Protein 9JTA (pdb70)

Organism: Shigella flexneri serotype 5a (strain M90T) (NCBI:txid1086030)

Radius of gyration: 21.07 Å; Cα contacts (8 Å, |Δi|>4): 693; chains: 2; bounding box: 36×71×38 Å

Foldseek 3Di:
DDPVVLVQLVVVLVPDDPQFQSVVLSVQQVVCQVVVDQERAPAPRQDAADTDHRQRHQEYHHDQHAYAEYDDDHQNHAYYHHDNYAHQAYDDDHLNHAEYAHAHYAHAAYDADHQRHAYYHHAHYAYAAYHADHANHAEDHHAHYAYQDYHDDHQQHAEYHHAPYAHAAHHQDHLNYQEAHAEQYAYQAHPPNQQVHAQNGEEEHENYNHDPVRVVVCCPQCPDPPRGGYDYHHD/DDFDAAPPPGHRAPDWDQAPVRHTHHQVVVVVCCVVVQQADPPPGHHDDPPDDD

Solvent-accessible surface area: 14095 Å² total; per-residue (Å²): 78,63,127,160,53,48,137,51,0,45,107,24,28,157,124,32,70,144,56,19,67,17,81,72,0,30,56,101,0,67,91,3,10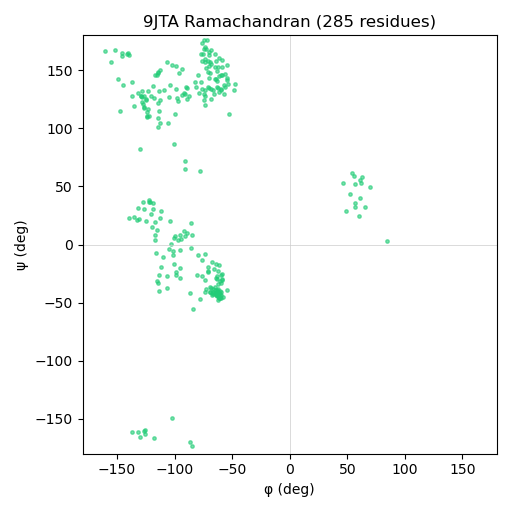,116,89,108,77,58,88,2,56,0,18,110,8,66,0,98,66,14,10,79,9,0,55,26,0,32,28,0,17,0,74,73,9,64,0,50,100,19,27,126,19,10,99,101,0,91,28,2,46,0,18,58,13,70,0,94,46,15,30,87,22,14,113,46,0,64,63,4,17,0,0,27,12,83,0,110,99,18,33,188,21,16,106,55,0,29,53,0,39,0,3,44,8,88,0,84,89,9,27,140,21,9,62,67,0,77,18,0,0,0,0,16,8,112,0,84,60,12,18,101,24,18,107,87,0,67,6,0,0,0,0,32,6,102,0,107,140,13,35,111,9,22,147,37,1,71,56,0,0,0,6,44,5,65,0,70,65,16,13,125,7,1,26,149,4,34,128,132,3,8,0,9,2,15,54,18,76,28,47,41,129,10,69,154,56,8,119,126,67,34,100,24,143,137,54,74,9,1,151,6,46,69,136,156,65,146,70,78,1,23,20,71,133,26,84,6,141,67,55,24,82,2,93,29,60,8,33,0,9,30,45,38,1,144,65,18,25,91,39,78,18,51,10,0,1,10,2,12,50,76,16,82,136,168,44,94,53

B-factor: mean 45.93, std 19.12, range [20.63, 143.01]

InterPro domains:
  IPR001611 Leucine-rich repeat [PS51450] (132-153)
  IPR001611 Leucine-rich repeat [PS51450] (192-213)
  IPR029487 Novel E3 ligase domain [PF14496] (293-502)
  IPR029487 Novel E3 ligase domain [PS52053] (284-575)
  IPR032674 LRR-containing bacterial E3 ligase, N-terminal [PF12468] (7-63)
  IPR032675 Leucine-rich repeat domain superfamily [G3DSA:3.80.10.10] (35-275)
  IPR051071 Leucine-rich repeat-containing bacterial E3 ubiquitin ligases [PTHR47114] (41-514)

Secondary structure (DSSP, 8-state):
--HHHHHHHHHHHTT--TT--HHHHHHHHHHHHHTT-SEEE-TTS--S---SPPTT-SEEE--SS--SS--PPPTT--EEE--SS--S---PPPTT--EEE--SS--S-PPPPPTT--EEE--SS--S--PPPPTT--EEE--SS--S--PPPPTT--EEE--SS-----PPPPTT--EEE--SS--SS--GGGGGS-TT-EEE-TTS---HHHHHHHHHHHTSTT--S-EEE--/----B-TTT-SB-SSEEE-TTS-EEEHHHHHHHHTTT--B-TTT--B--TT---

Sequence (289 aa):
MNEFYLKTWSEWEKNGTPGEQRNIAFNRLKICLQNQEAELNLSELDLKTLPDLPPQITTLEIRKNLLTHLPDLPPMLKVIHAQFNQLESLPALPETLEELNAGDNKIKELPFLPENLTHLRVHNNRLHILPLLPPELKLLVVSGNRLDSIPPFPDKLEGLALANNFIEQLPELPFSMNRAVLMNNNLTTLPESVLRLAQNAFVNVAGNPLSGHTMRTLQQITTGPDYSGPRIFFSFGIQPCSICLGDAKDPVCLPCDHVHCLRCLRAWFASEQMICPYCLTALPDEFSP

Nearest PDB structures (foldseek):
  7v8e-assembly1_B  TM=1.001E+00  e=2.408E-36  Shigella flexneri 5a str. M90T
  7ya8-assembly1_A  TM=9.945E-01  e=2.243E-33  Shigella flexneri 5a str. M90T
  7ya7-assembly2_B  TM=1.000E+00  e=4.261E-32  Shigella flexneri 5a str. M90T
  8gtk-assembly1_B  TM=9.440E-01  e=5.515E-19  Shigella flexneri
  7wjq-assembly1_A  TM=9.110E-01  e=1.158E-17  Shigella flexneri

Structure (mmCIF, N/CA/C/O backbone):
data_9JTA
#
_entry.id   9JTA
#
_cell.length_a   68.609
_cell.length_b   68.609
_cell.length_c   147.694
_cell.angle_alpha   90.000
_cell.angle_beta   90.000
_cell.angle_gamma   90.000
#
_symmetry.space_group_name_H-M   'P 41 21 2'
#
loop_
_entity.id
_entity.type
_entity.pdbx_description
1 polymer 'RING-type E3 ubiquitin transferase'
2 polymer 'E3 ubiquitin-protein ligase RNF213'
3 non-polymer 'ZINC ION'
4 water water
#
loop_
_atom_site.group_PDB
_atom_site.id
_atom_site.type_symbol
_atom_site.label_atom_id
_atom_site.label_alt_id
_atom_site.label_comp_id
_atom_site.label_asym_id
_atom_site.label_entity_id
_atom_site.label_seq_id
_atom_site.pdbx_PDB_ins_code
_atom_site.Cartn_x
_atom_site.Cartn_y
_atom_site.Cartn_z
_atom_site.occupancy
_atom_site.B_iso_or_equiv
_atom_site.auth_seq_id
_atom_site.auth_comp_id
_atom_site.auth_asym_id
_atom_site.auth_atom_id
_atom_site.pdbx_PDB_model_num
ATOM 1 N N . MET A 1 1 ? -5.64100 -48.76100 18.20300 1.000 73.79000 37 MET B N 1
ATOM 2 C CA . MET A 1 1 ? -5.43900 -49.83600 17.25100 1.000 75.19000 37 MET B CA 1
ATOM 3 C C . MET A 1 1 ? -4.18800 -50.62000 17.57700 1.000 75.23000 37 MET B C 1
ATOM 4 O O . MET A 1 1 ? -4.23500 -51.84000 17.74400 1.000 73.52000 37 MET B O 1
ATOM 6 N N . ASN A 1 2 ? -3.06800 -49.92900 17.65700 1.000 72.87190 38 ASN B N 1
ATOM 7 C CA . ASN A 1 2 ? -1.83300 -50.54900 18.03100 1.000 66.03160 38 ASN B CA 1
ATOM 8 C C . ASN A 1 2 ? -2.02400 -51.04700 19.45400 1.000 67.78971 38 ASN B C 1
ATOM 9 O O . ASN A 1 2 ? -2.50200 -50.31100 20.30000 1.000 61.91795 38 ASN B O 1
ATOM 14 N N . GLU A 1 3 ? -1.59700 -52.27300 19.73600 1.000 64.12611 39 GLU B N 1
ATOM 15 C CA . GLU A 1 3 ? -1.76000 -52.85400 21.05900 1.000 63.84976 39 GLU B CA 1
ATOM 16 C C . GLU A 1 3 ? -0.82100 -52.27600 22.11300 1.000 63.47077 39 GLU B C 1
ATOM 17 O O . GLU A 1 3 ? -1.14600 -52.24200 23.28900 1.000 62.77332 39 GLU B O 1
ATOM 23 N N . PHE A 1 4 ? 0.34800 -51.85100 21.69500 1.000 59.42818 40 PHE B N 1
ATOM 24 C CA . PHE A 1 4 ? 1.27800 -51.25500 22.65200 1.000 58.12013 40 PHE B CA 1
ATOM 25 C C . PHE A 1 4 ? 0.78800 -49.90500 23.16300 1.000 56.34360 40 PHE B C 1
ATOM 26 O O . PHE A 1 4 ? 0.91100 -49.61000 24.35700 1.000 53.81698 40 PHE B O 1
ATOM 34 N N . TYR A 1 5 ? 0.23000 -49.07200 22.28600 1.000 52.10888 41 TYR B N 1
ATOM 35 C CA . TYR A 1 5 ? -0.33700 -47.81200 22.75500 1.000 50.99559 41 TYR B CA 1
ATOM 36 C C . TYR A 1 5 ? -1.53400 -48.06200 23.67200 1.000 50.97190 41 TYR B C 1
ATOM 37 O O . TYR A 1 5 ? -1.68900 -47.38800 24.69400 1.000 50.12706 41 TYR B O 1
ATOM 46 N N . LEU A 1 6 ? -2.37000 -49.06200 23.35600 1.000 53.58537 42 LEU B N 1
ATOM 47 C CA . LEU A 1 6 ? -3.52300 -49.33400 24.21600 1.000 55.35137 42 LEU B CA 1
ATOM 48 C C . LEU A 1 6 ? -3.09300 -49.72200 25.62700 1.000 56.65679 42 LEU B C 1
ATOM 49 O O . LEU A 1 6 ? -3.69000 -49.26300 26.60500 1.000 56.63837 42 LEU B O 1
ATOM 54 N N . LYS A 1 7 ? -2.06600 -50.56900 25.75800 1.000 58.21751 43 LYS B N 1
ATOM 55 C CA . LYS A 1 7 ? -1.62200 -50.97900 27.08900 1.000 59.98351 43 LYS B CA 1
ATOM 56 C C . LYS A 1 7 ? -1.09400 -49.79400 27.89100 1.000 58.99128 43 LYS B C 1
ATOM 57 O O . LYS A 1 7 ? -1.42000 -49.64600 29.07600 1.000 59.12025 43 LYS B O 1
ATOM 63 N N . THR A 1 8 ? -0.29000 -48.92900 27.25800 1.000 54.42231 44 THR B N 1
ATOM 64 C CA . THR A 1 8 ? 0.20400 -47.72800 27.93000 1.000 56.53046 44 THR B CA 1
ATOM 65 C C . THR A 1 8 ? -0.94900 -46.82900 28.35300 1.000 51.50618 44 THR B C 1
ATOM 66 O O . THR A 1 8 ? -0.96400 -46.30400 29.47400 1.000 51.86675 44 THR B O 1
ATOM 70 N N . TRP A 1 9 ? -1.93400 -46.65800 27.47500 1.000 50.85083 45 TRP B N 1
ATOM 71 C CA . TRP A 1 9 ? -3.02500 -45.74000 27.76800 1.000 50.30340 45 TRP B CA 1
ATOM 72 C C . TRP A 1 9 ? -3.96000 -46.30000 28.83600 1.000 57.72008 45 TRP B C 1
ATOM 73 O O . TRP A 1 9 ? -4.43500 -45.55500 29.70000 1.000 53.15374 45 TRP B O 1
ATOM 84 N N . SER A 1 10 ? -4.23400 -47.61100 28.81000 1.000 55.48034 46 SER B N 1
ATOM 85 C CA . SER A 1 10 ? -5.09800 -48.17500 29.84400 1.000 58.52281 46 SER B CA 1
ATOM 86 C C . SER A 1 10 ? -4.44900 -48.08200 31.22300 1.000 59.49924 46 SER B C 1
ATOM 87 O O . SER A 1 10 ? -5.14400 -47.86800 32.22200 1.000 61.12838 46 SER B O 1
ATOM 90 N N . GLU A 1 11 ? -3.12300 -48.25500 31.30800 1.000 58.95181 47 GLU B N 1
ATOM 91 C CA . GLU A 1 11 ? -2.44900 -48.06900 32.59400 1.000 60.86519 47 GLU B CA 1
ATOM 92 C C . GLU A 1 11 ? -2.48600 -46.60800 33.03200 1.000 60.82308 47 GLU B C 1
ATOM 93 O O . GLU A 1 11 ? -2.69200 -46.30800 34.21700 1.000 59.82559 47 GLU B O 1
ATOM 99 N N . TRP A 1 12 ? -2.27100 -45.68900 32.09200 1.000 55.10134 48 TRP B N 1
ATOM 100 C CA . TRP A 1 12 ? -2.36100 -44.26800 32.41400 1.000 56.44361 48 TRP B CA 1
ATOM 101 C C . TRP A 1 12 ? -3.76200 -43.90000 32.88900 1.000 59.34659 48 TRP B C 1
ATOM 102 O O . TRP A 1 12 ? -3.92000 -43.13400 33.84800 1.000 56.20674 48 TRP B O 1
ATOM 113 N N . GLU A 1 13 ? -4.79100 -44.44900 32.23300 1.000 55.49086 49 GLU B N 1
ATOM 114 C CA . GLU A 1 13 ? -6.17200 -44.15700 32.60200 1.000 57.05421 49 GLU B CA 1
ATOM 115 C C . GLU A 1 13 ? -6.47900 -44.55100 34.04000 1.000 60.25986 49 GLU B C 1
ATOM 116 O O . GLU A 1 13 ? -7.30200 -43.90200 34.69400 1.000 61.76267 49 GLU B O 1
ATOM 122 N N . LYS A 1 14 ? -5.85200 -45.61200 34.54200 1.000 61.89426 50 LYS B N 1
ATOM 123 C CA . LYS A 1 14 ? -6.12300 -46.11300 35.88300 1.000 65.49469 50 LYS B CA 1
ATOM 124 C C . LYS A 1 14 ? -5.31100 -45.40700 36.96100 1.000 65.98423 50 LYS B C 1
ATOM 125 O O . LYS A 1 14 ? -5.48900 -45.70500 38.14700 1.000 69.23988 50 LYS B O 1
ATOM 131 N N . ASN A 1 15 ? -4.43000 -44.48200 36.58500 1.000 62.78121 51 ASN B N 1
ATOM 132 C CA . ASN A 1 15 ? -3.43400 -43.94100 37.49900 1.000 64.48405 51 ASN B CA 1
ATOM 133 C C . ASN A 1 15 ? -3.66600 -42.47000 37.82200 1.000 59.20710 51 ASN B C 1
ATOM 134 O O . ASN A 1 15 ? -2.72500 -41.77200 38.21100 1.000 61.55738 51 ASN B O 1
ATOM 139 N N . GLY A 1 16 ? -4.89300 -41.98300 37.67000 1.000 57.22002 52 GLY B N 1
ATOM 140 C CA . GLY A 1 16 ? -5.19200 -40.57700 37.85700 1.000 60.17037 52 GLY B CA 1
ATOM 141 C C . GLY A 1 16 ? -5.86400 -40.29000 39.18700 1.000 61.06785 52 GLY B C 1
ATOM 142 O O . GLY A 1 16 ? -6.49800 -41.15600 39.77900 1.000 64.51037 52 GLY B O 1
ATOM 143 N N . THR A 1 17 ? -5.69200 -39.05700 39.65800 1.000 63.14178 53 THR B N 1
ATOM 144 C CA . THR A 1 17 ? -6.39700 -38.57900 40.83600 1.000 64.54984 53 THR B CA 1
ATOM 145 C C . THR A 1 17 ? -7.86500 -38.31400 40.48400 1.000 66.25531 53 THR B C 1
ATOM 146 O O . THR A 1 17 ? -8.20800 -38.15800 39.30900 1.000 63.74185 53 THR B O 1
ATOM 150 N N . PRO A 1 18 ? -8.75600 -38.27400 41.48500 1.000 71.14800 54 PRO B N 1
ATOM 151 C CA . PRO A 1 18 ? -10.20100 -38.31600 41.17400 1.000 73.93781 54 PRO B CA 1
ATOM 152 C C . PRO A 1 18 ? -10.70000 -37.19500 40.26800 1.000 71.62701 54 PRO B C 1
ATOM 153 O O . PRO A 1 18 ? -11.65200 -37.40900 39.50600 1.000 76.73288 54 PRO B O 1
ATOM 157 N N . GLY A 1 19 ? -10.09400 -36.01000 40.31400 1.000 69.17145 55 GLY B N 1
ATOM 158 C CA . GLY A 1 19 ? -10.56800 -34.91900 39.47800 1.000 71.17696 55 GLY B CA 1
ATOM 159 C C . GLY A 1 19 ? -10.28600 -35.06800 37.99200 1.000 62.81016 55 GLY B C 1
ATOM 160 O O . GLY A 1 19 ? -10.93400 -34.39300 37.18500 1.000 63.04177 55 GLY B O 1
ATOM 161 N N . GLU A 1 20 ? -9.33600 -35.92100 37.60400 1.000 59.89666 56 GLU B N 1
ATOM 162 C CA . GLU A 1 20 ? -8.92500 -35.99100 36.20600 1.000 55.52508 56 GLU B CA 1
ATOM 163 C C . GLU A 1 20 ? -9.88100 -36.84700 35.38300 1.000 59.07814 56 GLU B C 1
ATOM 164 O O . GLU A 1 20 ? -10.27100 -37.94200 35.80100 1.000 61.26524 56 GLU B O 1
ATOM 170 N N . GLN A 1 21 ? -10.24500 -36.34700 34.20200 1.000 57.08316 57 GLN B N 1
ATOM 171 C CA . GLN A 1 21 ? -11.17500 -37.04300 33.31000 1.000 58.95707 57 GLN B CA 1
ATOM 172 C C . GLN A 1 21 ? -10.40700 -37.94500 32.34200 1.000 53.04583 57 GLN B C 1
ATOM 173 O O . GLN A 1 21 ? -10.40600 -37.75500 31.12400 1.000 50.55080 57 GLN B O 1
ATOM 179 N N . ARG A 1 22 ? -9.74600 -38.95000 32.92100 1.000 53.82751 58 ARG B N 1
ATOM 180 C CA . ARG A 1 22 ? -8.86100 -39.79600 32.12900 1.000 51.42195 58 ARG B CA 1
ATOM 181 C C . ARG A 1 22 ? -9.62600 -40.79100 31.26300 1.000 54.77499 58 ARG B C 1
ATOM 182 O O . ARG A 1 22 ? -9.11300 -41.20100 30.21600 1.000 51.19298 58 ARG B O 1
ATOM 190 N N . ASN A 1 23 ? -10.84200 -41.19100 31.66000 1.000 57.56216 59 ASN B N 1
ATOM 191 C CA . ASN A 1 23 ? -11.60200 -42.11300 30.81600 1.000 59.65715 59 ASN B CA 1
ATOM 192 C C . ASN A 1 23 ? -12.00800 -41.45900 29.50100 1.000 57.59638 59 ASN B C 1
ATOM 193 O O . ASN A 1 23 ? -11.94200 -42.09200 28.44200 1.000 57.03579 59 ASN B O 1
ATOM 198 N N . ILE A 1 24 ? -12.43300 -40.19400 29.54500 1.000 56.71996 60 ILE B N 1
ATOM 199 C CA . ILE A 1 24 ? -12.72100 -39.47300 28.30800 1.000 56.68838 60 ILE B CA 1
ATOM 200 C C . ILE A 1 24 ? -11.45600 -39.36000 27.46400 1.000 52.06414 60 ILE B C 1
ATOM 201 O O . ILE A 1 24 ? -11.46300 -39.61600 26.25000 1.000 48.74005 60 ILE B O 1
ATOM 206 N N . ALA A 1 25 ? -10.34300 -38.98900 28.10400 1.000 51.16140 61 ALA B N 1
ATOM 207 C CA . ALA A 1 25 ? -9.08800 -38.83600 27.37600 1.000 46.36345 61 ALA B CA 1
ATOM 208 C C . ALA A 1 25 ? -8.63900 -40.16400 26.78000 1.000 46.31082 61 ALA B C 1
ATOM 209 O O . ALA A 1 25 ? -8.17300 -40.21200 25.63500 1.000 45.25806 61 ALA B O 1
ATOM 211 N N . PHE A 1 26 ? -8.77900 -41.25100 27.54100 1.000 46.61612 62 PHE B N 1
ATOM 212 C CA . PHE A 1 26 ? -8.42800 -42.57800 27.03200 1.000 49.52962 62 PHE B CA 1
ATOM 213 C C . PHE A 1 26 ? -9.24300 -42.92700 25.79600 1.000 51.30878 62 PHE B C 1
ATOM 214 O O . PHE A 1 26 ? -8.69500 -43.42900 24.80800 1.000 48.02681 62 PHE B O 1
ATOM 222 N N . ASN A 1 27 ? -10.54900 -42.64200 25.81800 1.000 51.42459 63 ASN B N 1
ATOM 223 C CA . ASN A 1 27 ? -11.37400 -42.92400 24.64700 1.000 57.43057 63 ASN B CA 1
ATOM 224 C C . ASN A 1 27 ? -10.97900 -42.04500 23.46800 1.000 53.68802 63 ASN B C 1
ATOM 225 O O . ASN A 1 27 ? -10.96900 -42.50900 22.32100 1.000 49.90598 63 ASN B O 1
ATOM 230 N N . ARG A 1 28 ? -10.63700 -40.77600 23.72700 1.000 50.21918 64 ARG B N 1
ATOM 231 C CA . ARG A 1 28 ? -10.21200 -39.90100 22.63900 1.000 48.61636 64 ARG B CA 1
ATOM 232 C C . ARG A 1 28 ? -8.86800 -40.34000 22.06700 1.000 45.02908 64 ARG B C 1
ATOM 233 O O . ARG A 1 28 ? -8.64800 -40.24900 20.85300 1.000 46.55032 64 ARG B O 1
ATOM 241 N N . LEU A 1 29 ? -7.95500 -40.81200 22.91900 1.000 43.98685 65 LEU B N 1
ATOM 242 C CA . LEU A 1 29 ? -6.66900 -41.29400 22.41500 1.000 41.84975 65 LEU B CA 1
ATOM 243 C C . LEU A 1 29 ? -6.85700 -42.49500 21.49500 1.000 46.94773 65 LEU B C 1
ATOM 244 O O . LEU A 1 29 ? -6.25500 -42.56100 20.41700 1.000 45.41071 65 LEU B O 1
ATOM 249 N N . LYS A 1 30 ? -7.71400 -43.44200 21.89500 1.000 45.99762 66 LYS B N 1
ATOM 250 C CA . LYS A 1 30 ? -7.95600 -44.62900 21.07500 1.000 49.21906 66 LYS B CA 1
ATOM 251 C C . LYS A 1 30 ? -8.52100 -44.25600 19.71100 1.000 50.67976 66 LYS B C 1
ATOM 252 O O . LYS A 1 30 ? -8.09500 -44.78500 18.67700 1.000 52.67474 66 LYS B O 1
ATOM 258 N N . ILE A 1 31 ? -9.51000 -43.36500 19.69600 1.000 49.27170 67 ILE B N 1
ATOM 259 C CA . ILE A 1 31 ? -10.17300 -43.01700 18.44700 1.000 54.50654 67 ILE B CA 1
ATOM 260 C C . ILE A 1 31 ? -9.23000 -42.23400 17.55200 1.000 53.64591 67 ILE B C 1
ATOM 261 O O . ILE A 1 31 ? -9.23100 -42.40000 16.32600 1.000 49.28749 67 ILE B O 1
ATOM 266 N N . CYS A 1 32 ? -8.40400 -41.37800 18.15300 1.000 45.87392 68 CYS B N 1
ATOM 267 C CA . CYS A 1 32 ? -7.40400 -40.64400 17.39300 1.000 45.26069 68 CYS B CA 1
ATOM 268 C C . CYS A 1 32 ? -6.44700 -41.59800 16.68300 1.000 49.12694 68 CYS B C 1
ATOM 269 O O . CYS A 1 32 ? -6.17000 -41.44700 15.48500 1.000 45.59494 68 CYS B O 1
ATOM 272 N N . LEU A 1 33 ? -5.95700 -42.60600 17.37500 1.000 46.08710 69 LEU B N 1
ATOM 273 C CA . LEU A 1 33 ? -5.01000 -43.52900 16.77100 1.000 49.60858 69 LEU B CA 1
ATOM 274 C C . LEU A 1 33 ? -5.69100 -44.46400 15.77600 1.000 50.41394 69 LEU B C 1
ATOM 275 O O . LEU A 1 33 ? -5.18100 -44.71200 14.70000 1.000 52.66421 69 LEU B O 1
ATOM 280 N N . GLN A 1 34 ? -6.86400 -44.93700 16.13500 1.000 49.86124 70 GLN B N 1
ATOM 281 C CA . GLN A 1 34 ? -7.53700 -45.90400 15.27500 1.000 54.00648 70 GLN B CA 1
ATOM 282 C C . GLN A 1 34 ? -7.86800 -45.30000 13.91500 1.000 55.32769 70 GLN B C 1
ATOM 283 O O . GLN A 1 34 ? -7.67400 -45.94600 12.87900 1.000 56.27780 70 GLN B O 1
ATOM 289 N N . ASN A 1 35 ? -8.36600 -44.06000 13.89600 1.000 54.37757 71 ASN B N 1
ATOM 290 C CA . ASN A 1 35 ? -8.76800 -43.40200 12.65600 1.000 56.45940 71 ASN B CA 1
ATOM 291 C C . ASN A 1 35 ? -7.66700 -42.52500 12.07700 1.000 54.32493 71 ASN B C 1
ATOM 292 O O . ASN A 1 35 ? -7.89100 -41.85200 11.06300 1.000 51.96413 71 ASN B O 1
ATOM 297 N N . GLN A 1 36 ? -6.48700 -42.54900 12.68800 1.000 47.69256 72 GLN B N 1
ATOM 298 C CA . GLN A 1 36 ? -5.34700 -41.71700 12.29700 1.000 51.54302 72 GLN B CA 1
ATOM 299 C C . GLN A 1 36 ? -5.75900 -40.26500 12.05900 1.000 50.39025 72 GLN B C 1
ATOM 300 O O . GLN A 1 36 ? -5.48400 -39.67000 11.01200 1.000 51.45880 72 GLN B O 1
ATOM 306 N N . GLU A 1 37 ? -6.42400 -39.68800 13.05300 1.000 46.72666 73 GLU B N 1
ATOM 307 C CA . GLU A 1 37 ? -6.92400 -38.32600 12.92500 1.000 47.35568 73 GLU B CA 1
ATOM 308 C C . GLU A 1 37 ? -5.78900 -37.31400 13.00300 1.000 43.22887 73 GLU B C 1
ATOM 309 O O . GLU A 1 37 ? -4.74900 -37.55500 13.62600 1.000 40.04164 73 GLU B O 1
ATOM 315 N N . ALA A 1 38 ? -6.00400 -36.13700 12.45500 1.000 43.57891 74 ALA B N 1
ATOM 316 C CA . ALA A 1 38 ? -4.97000 -35.10600 12.47800 1.000 39.01784 74 ALA B CA 1
ATOM 317 C C . ALA A 1 38 ? -4.89200 -34.34600 13.78700 1.000 43.26571 74 ALA B C 1
ATOM 318 O O . ALA A 1 38 ? -3.84900 -33.84300 14.14100 1.000 37.28605 74 ALA B O 1
ATOM 320 N N . GLU A 1 39 ? -5.99300 -34.27900 14.50000 1.000 38.06509 75 GLU B N 1
ATOM 321 C CA . GLU A 1 39 ? -6.03900 -33.54100 15.73400 1.000 36.61492 75 GLU B CA 1
ATOM 322 C C . GLU A 1 39 ? -6.36000 -34.35200 16.94700 1.000 37.85717 75 GLU B C 1
ATOM 323 O O . GLU A 1 39 ? -7.21400 -35.21700 16.89200 1.000 44.79221 75 GLU B O 1
ATOM 329 N N . LEU A 1 40 ? -5.65200 -34.13000 18.03300 1.000 33.89354 76 LEU B N 1
ATOM 330 C CA . LEU A 1 40 ? -6.01900 -34.75000 19.27000 1.000 40.14692 76 LEU B CA 1
ATOM 331 C C . LEU A 1 40 ? -6.46200 -33.62100 20.16400 1.000 38.60726 76 LEU B C 1
ATOM 332 O O . LEU A 1 40 ? -5.71100 -32.68000 20.37000 1.000 33.55139 76 LEU B O 1
ATOM 337 N N . ASN A 1 41 ? -7.67600 -33.71200 20.68100 1.000 38.88098 77 ASN B N 1
ATOM 338 C CA . ASN A 1 41 ? -8.18300 -32.70700 21.59200 1.000 38.12826 77 ASN B CA 1
ATOM 339 C C . ASN A 1 41 ? -8.39600 -33.27100 22.97000 1.000 40.74699 77 ASN B C 1
ATOM 340 O O . ASN A 1 41 ? -9.33400 -34.01000 23.18600 1.000 40.22588 77 ASN B O 1
ATOM 345 N N . LEU A 1 42 ? -7.55300 -32.87800 23.91500 1.000 40.40484 78 LEU B N 1
ATOM 346 C CA . LEU A 1 42 ? -7.70300 -33.29100 25.28700 1.000 38.45987 78 LEU B CA 1
ATOM 347 C C . LEU A 1 42 ? -7.87900 -32.04400 26.17300 1.000 37.45712 78 LEU B C 1
ATOM 348 O O . LEU A 1 42 ? -7.58100 -32.07400 27.34200 1.000 36.96496 78 LEU B O 1
ATOM 353 N N . SER A 1 43 ? -8.39400 -30.97600 25.58400 1.000 37.13866 79 SER B N 1
ATOM 354 C CA . SER A 1 43 ? -8.54900 -29.73300 26.32300 1.000 36.27540 79 SER B CA 1
ATOM 355 C C . SER A 1 43 ? -9.65900 -29.84600 27.36500 1.000 39.27839 79 SER B C 1
ATOM 356 O O . SER A 1 43 ? -10.63400 -30.58100 27.19000 1.000 40.64698 79 SER B O 1
ATOM 359 N N . GLU A 1 44 ? -9.48500 -29.10900 28.47000 1.000 35.69902 80 GLU B N 1
ATOM 360 C CA . GLU A 1 44 ? -10.51600 -28.92900 29.49800 1.000 40.53381 80 GLU B CA 1
ATOM 361 C C . GLU A 1 44 ? -10.91700 -30.25400 30.14600 1.000 42.31823 80 GLU B C 1
ATOM 362 O O . GLU A 1 44 ? -12.09000 -30.48500 30.45000 1.000 47.69519 80 GLU B O 1
ATOM 368 N N . LEU A 1 45 ? -9.93500 -31.12300 30.39200 1.000 43.73156 81 LEU B N 1
ATOM 369 C CA . LEU A 1 45 ? -10.20500 -32.42200 30.99700 1.000 46.11079 81 LEU B CA 1
ATOM 370 C C . LEU A 1 45 ? -9.57700 -32.57900 32.37600 1.000 47.82416 81 LEU B C 1
ATOM 371 O O . LEU A 1 45 ? -9.51800 -33.69800 32.88800 1.000 44.73957 81 LEU B O 1
ATOM 376 N N . ASP A 1 46 ? -9.10200 -31.48500 32.98200 1.000 45.48177 82 ASP B N 1
ATOM 377 C CA . ASP A 1 46 ? -8.50600 -31.4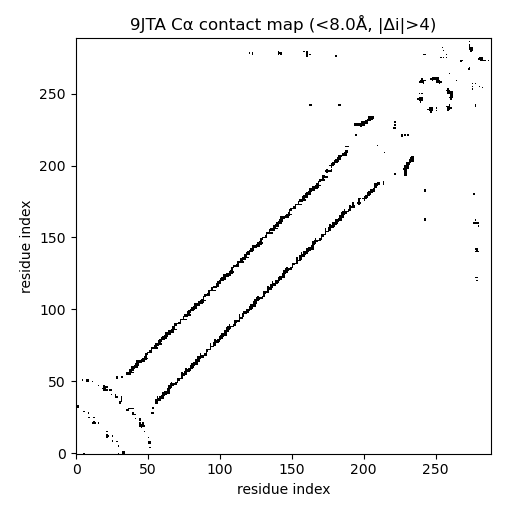8500 34.32500 1.000 44.90802 82 ASP B CA 1
ATOM 378 C C . ASP A 1 46 ? -7.32500 -32.45300 34.44400 1.000 45.15278 82 ASP B C 1
ATOM 379 O O . ASP A 1 46 ? -7.06700 -32.99900 35.52000 1.000 45.91866 82 ASP B O 1
ATOM 384 N N . LEU A 1 47 ? -6.57300 -32.64900 33.36200 1.000 42.06031 83 LEU B N 1
ATOM 385 C CA . LEU A 1 47 ? -5.50900 -33.64600 33.34500 1.000 40.72330 83 LEU B CA 1
ATOM 386 C C . LEU A 1 47 ? -4.23300 -33.10400 33.97800 1.000 41.01281 83 LEU B C 1
ATOM 387 O O . LEU A 1 47 ? -3.85400 -31.95200 33.75600 1.000 39.29418 83 LEU B O 1
ATOM 392 N N . LYS A 1 48 ? -3.56200 -33.95300 34.75700 1.000 38.79939 84 LYS B N 1
ATOM 393 C CA . LYS A 1 48 ? -2.31300 -33.59400 35.41700 1.000 40.07323 84 LYS B CA 1
ATOM 394 C C . LYS A 1 48 ? -1.08000 -34.09900 34.68000 1.000 35.31476 84 LYS B C 1
ATOM 395 O O . LYS A 1 48 ? -0.00600 -33.50400 34.82400 1.000 37.72821 84 LYS B O 1
ATOM 401 N N . THR A 1 49 ? -1.20500 -35.18300 33.90500 1.000 37.06234 85 THR B N 1
ATOM 402 C CA . THR A 1 49 ? -0.15900 -35.63600 32.98700 1.000 39.36525 85 THR B CA 1
ATOM 403 C C . THR A 1 49 ? -0.80900 -36.11100 31.69300 1.000 40.34431 85 THR B C 1
ATOM 404 O O . THR A 1 49 ? -2.01700 -36.37400 31.65000 1.000 37.03076 85 THR B O 1
ATOM 408 N N . LEU A 1 50 ? 0.01100 -36.22700 30.63200 1.000 33.12766 86 LEU B N 1
ATOM 409 C CA . LEU A 1 50 ? -0.37100 -36.91700 29.39800 1.000 34.33570 86 LEU B CA 1
ATOM 410 C C . LEU A 1 50 ? 0.52400 -38.13200 29.15300 1.000 38.45461 86 LEU B C 1
ATOM 411 O O . LEU A 1 50 ? 1.72400 -38.09600 29.44700 1.000 36.90442 86 LEU B O 1
ATOM 416 N N . PRO A 1 51 ? -0.02100 -39.20400 28.57100 1.000 35.54900 87 PRO B N 1
ATOM 417 C CA . PRO A 1 51 ? 0.81500 -40.35700 28.20200 1.000 37.06497 87 PRO B CA 1
ATOM 418 C C . PRO A 1 51 ? 1.46400 -40.17200 26.83800 1.000 35.48320 87 PRO B C 1
ATOM 419 O O . PRO A 1 51 ? 1.34000 -39.09600 26.24900 1.000 37.72031 87 PRO B O 1
ATOM 423 N N . ASP A 1 52 ? 2.14300 -41.20800 26.32600 1.000 38.77570 88 ASP B N 1
ATOM 424 C CA . ASP A 1 52 ? 2.66400 -41.19000 24.95900 1.000 40.48907 88 ASP B CA 1
ATOM 425 C C . ASP A 1 52 ? 1.58100 -40.73900 23.98100 1.000 40.76015 88 ASP B C 1
ATOM 426 O O . ASP A 1 52 ? 0.45300 -41.24200 24.01700 1.000 37.73347 88 ASP B O 1
ATOM 431 N N . LEU A 1 53 ? 1.93700 -39.79900 23.07100 1.000 34.79365 89 LEU B N 1
ATOM 432 C CA . LEU A 1 53 ? 0.91500 -39.25900 22.18500 1.000 34.58309 89 LEU B CA 1
ATOM 433 C C . LEU A 1 53 ? 0.86800 -40.03600 20.86800 1.000 36.72019 89 LEU B C 1
ATOM 434 O O . LEU A 1 53 ? 1.88400 -40.58600 20.43000 1.000 35.56479 89 LEU B O 1
ATOM 439 N N . PRO A 1 54 ? -0.30000 -40.09300 20.22200 1.000 35.97273 90 PRO B N 1
ATOM 440 C CA . PRO A 1 54 ? -0.39700 -40.70000 18.88600 1.000 38.63358 90 PRO B CA 1
ATOM 441 C C . PRO A 1 54 ? 0.55200 -40.01600 17.91900 1.000 39.92847 90 PRO B C 1
ATOM 442 O O . PRO A 1 54 ? 0.54300 -38.77800 17.81200 1.000 36.18065 90 PRO B O 1
ATOM 446 N N . PRO A 1 55 ? 1.37300 -40.78600 17.19300 1.000 37.10708 91 PRO B N 1
ATOM 447 C CA . PRO A 1 55 ? 2.53000 -40.20200 16.49000 1.000 40.08112 91 PRO B CA 1
ATOM 448 C C . PRO A 1 55 ? 2.20700 -39.43000 15.21600 1.000 42.05767 91 PRO B C 1
ATOM 449 O O . PRO A 1 55 ? 3.08800 -38.70200 14.72400 1.000 36.56228 91 PRO B O 1
ATOM 453 N N . GLN A 1 56 ? 0.99200 -39.55100 14.67600 1.000 34.45676 92 GLN B N 1
ATOM 454 C CA . GLN A 1 56 ? 0.63400 -38.96200 13.39100 1.000 35.53584 92 GLN B CA 1
ATOM 455 C C . GLN A 1 56 ? -0.04700 -37.59800 13.50100 1.000 33.64877 92 GLN B C 1
ATOM 456 O O . GLN A 1 56 ? -0.32500 -36.98400 12.46400 1.000 37.95718 92 GLN B O 1
ATOM 462 N N . ILE A 1 57 ? -0.33600 -37.10500 14.70600 1.000 34.13830 93 ILE B N 1
ATOM 463 C CA . ILE A 1 57 ? -1.13400 -35.88100 14.80400 1.000 32.14333 93 ILE B CA 1
ATOM 464 C C . ILE A 1 57 ? -0.34900 -34.66800 14.31300 1.000 35.13053 93 ILE B C 1
ATOM 465 O O . ILE A 1 57 ? 0.87400 -34.56400 14.48500 1.000 33.93302 93 ILE B O 1
AT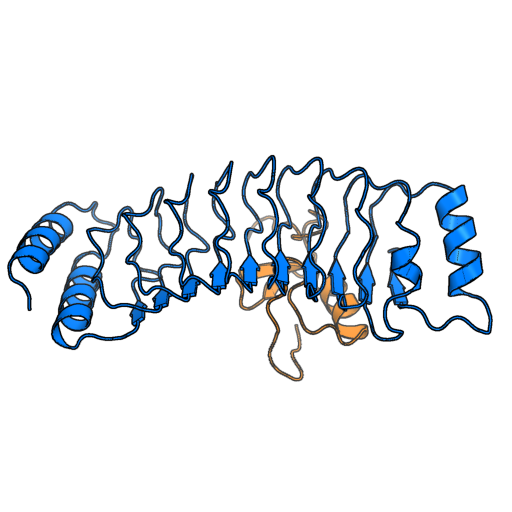OM 470 N N . THR A 1 58 ? -1.09400 -33.72600 13.74500 1.000 34.38570 94 THR B N 1
ATOM 471 C CA . THR A 1 58 ? -0.53500 -32.48300 13.25200 1.000 32.77235 94 THR B CA 1
ATOM 472 C C . THR A 1 58 ? -1.01800 -31.31800 14.12600 1.000 33.27241 94 THR B C 1
ATOM 473 O O . THR A 1 58 ? -0.44700 -30.24800 14.07400 1.000 32.86710 94 THR B O 1
ATOM 477 N N . THR A 1 59 ? -2.09300 -31.50900 14.87600 1.000 33.76457 95 THR B N 1
ATOM 478 C CA . THR A 1 59 ? -2.55600 -30.50200 15.83700 1.000 33.88038 95 THR B CA 1
ATOM 479 C C . THR A 1 59 ? -2.73200 -31.10900 17.24300 1.000 34.70416 95 THR B C 1
ATOM 480 O O . THR A 1 59 ? -3.36000 -32.14300 17.39200 1.000 33.39611 95 THR B O 1
ATOM 484 N N . LEU A 1 60 ? -2.13300 -30.49400 18.26300 1.000 31.68275 96 LEU B N 1
ATOM 485 C CA . LEU A 1 60 ? -2.31700 -30.94500 19.63100 1.000 30.15625 96 LEU B CA 1
ATOM 486 C C . LEU A 1 60 ? -3.06500 -29.87100 20.41700 1.000 32.41704 96 LEU B C 1
ATOM 487 O O . LEU A 1 60 ? -2.53400 -28.80000 20.64800 1.000 29.01401 96 LEU B O 1
ATOM 492 N N . GLU A 1 61 ? -4.27200 -30.19000 20.85100 1.000 29.66408 97 GLU B N 1
ATOM 493 C CA . GLU A 1 61 ? -5.11100 -29.23300 21.55500 1.000 33.09344 97 GLU B CA 1
ATOM 494 C C . GLU A 1 61 ? -5.24500 -29.70600 22.95700 1.000 33.03817 97 GLU B C 1
ATOM 495 O O . GLU A 1 61 ? -5.96500 -30.64700 23.22000 1.000 34.62520 97 GLU B O 1
ATOM 501 N N . ILE A 1 62 ? -4.54200 -29.05500 23.86300 1.000 30.15625 98 ILE B N 1
ATOM 502 C CA . ILE A 1 62 ? -4.50400 -29.50600 25.25500 1.000 29.76673 98 ILE B CA 1
ATOM 503 C C . ILE A 1 62 ? -4.66300 -28.34000 26.22900 1.000 28.57448 98 ILE B C 1
ATOM 504 O O . ILE A 1 62 ? -4.23900 -28.43300 27.39200 1.000 31.53799 98 ILE B O 1
ATOM 509 N N . ARG A 1 63 ? -5.27400 -27.24200 25.78200 1.000 30.55630 99 ARG B N 1
ATOM 510 C CA . ARG A 1 63 ? -5.40000 -26.06800 26.63600 1.000 28.60080 99 ARG B CA 1
ATOM 511 C C . ARG A 1 63 ? -6.27800 -26.38300 27.84900 1.000 30.68526 99 ARG B C 1
ATOM 512 O O . ARG A 1 63 ? -7.09100 -27.31000 27.83800 1.000 35.77008 99 ARG B O 1
ATOM 520 N N . LYS A 1 64 ? -6.10600 -25.58400 28.90600 1.000 33.65404 100 LYS B N 1
ATOM 521 C CA . LYS A 1 64 ? -7.00900 -25.59900 30.06600 1.000 37.54661 100 LYS B CA 1
ATOM 522 C C . LYS A 1 64 ? -7.00800 -26.96700 30.75300 1.000 38.21248 100 LYS B C 1
ATOM 523 O O . LYS A 1 64 ? -8.04700 -27.58900 30.96600 1.000 36.58860 100 LYS B O 1
ATOM 529 N N . ASN A 1 65 ? -5.81400 -27.43900 31.09500 1.000 33.17766 101 ASN B N 1
ATOM 530 C CA . ASN A 1 65 ? -5.65600 -28.62700 31.92800 1.000 36.76493 101 ASN B CA 1
ATOM 531 C C . ASN A 1 65 ? -4.77200 -28.20700 33.10100 1.000 35.15685 101 ASN B C 1
ATOM 532 O O . ASN A 1 65 ? -4.62000 -27.01900 33.41600 1.000 36.09117 101 ASN B O 1
ATOM 537 N N . LEU A 1 66 ? -4.21600 -29.19000 33.80300 1.000 33.38821 102 LEU B N 1
ATOM 538 C CA . LEU A 1 66 ? -3.34200 -28.92400 34.93600 1.000 37.46239 102 LEU B CA 1
ATOM 539 C C . LEU A 1 66 ? -1.94100 -29.47000 34.70600 1.000 36.96233 102 LEU B C 1
ATOM 540 O O 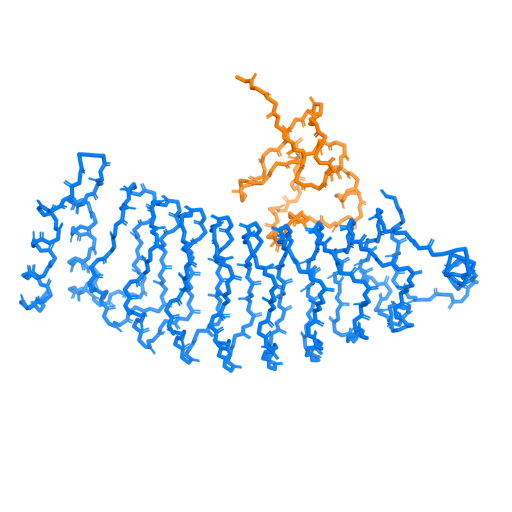. LEU A 1 66 ? -1.29500 -29.95200 35.63500 1.000 33.88038 102 LEU B O 1
ATOM 545 N N . LEU A 1 67 ? -1.45100 -29.41700 33.46400 1.000 29.24824 103 LEU B N 1
ATOM 546 C CA . LEU A 1 67 ? -0.20500 -30.10000 33.12300 1.000 32.43284 103 LEU B CA 1
ATOM 547 C C . LEU A 1 67 ? 1.01700 -29.32500 33.62400 1.000 33.41453 103 LEU B C 1
ATOM 548 O O . LEU A 1 67 ? 1.07300 -28.09600 33.54000 1.000 32.41178 103 LEU B O 1
ATOM 553 N N . THR A 1 68 ? 2.01000 -30.05300 34.13800 1.000 31.74065 104 THR B N 1
ATOM 554 C CA . THR A 1 68 ? 3.25800 -29.41700 34.54300 1.000 30.49313 104 THR B CA 1
ATOM 555 C C . THR A 1 68 ? 4.40400 -29.70100 33.59100 1.000 32.91184 104 THR B C 1
ATOM 556 O O . THR A 1 68 ? 5.34200 -28.90500 33.53200 1.000 31.59853 104 THR B O 1
ATOM 560 N N . HIS A 1 69 ? 4.36300 -30.83500 32.88500 1.000 31.00109 105 HIS B N 1
ATOM 561 C CA . HIS A 1 69 ? 5.30000 -31.13600 31.80900 1.000 31.33534 105 HIS B CA 1
ATOM 562 C C . HIS A 1 69 ? 4.53900 -31.83100 30.69100 1.000 31.52220 105 HIS B C 1
ATOM 563 O O . HIS A 1 69 ? 3.42800 -32.33300 30.89100 1.000 33.35400 105 HIS B O 1
ATOM 570 N N . LEU A 1 70 ? 5.16300 -31.87900 29.51100 1.000 33.71457 106 LEU B N 1
ATOM 571 C CA . LEU A 1 70 ? 4.58200 -32.59300 28.38200 1.000 31.58537 106 LEU B CA 1
ATOM 572 C C . LEU A 1 70 ? 5.42900 -33.81600 28.03300 1.000 31.10373 106 LEU B C 1
ATOM 573 O O . LEU A 1 70 ? 6.64400 -33.83300 28.26500 1.000 31.55642 106 LEU B O 1
ATOM 578 N N . PRO A 1 71 ? 4.81600 -34.87200 27.50200 1.000 30.84317 107 PRO B N 1
ATOM 579 C CA . PRO A 1 71 ? 5.60400 -35.99200 26.97700 1.000 33.15924 107 PRO B CA 1
ATOM 580 C C . PRO A 1 71 ? 6.29200 -35.58200 25.69000 1.000 33.75405 107 PRO B C 1
ATOM 581 O O . PRO A 1 71 ? 6.06900 -34.46800 25.20800 1.000 32.79604 107 PRO B O 1
ATOM 585 N N . ASP A 1 72 ? 7.12000 -36.45600 25.12600 1.000 38.62042 108 ASP B N 1
ATOM 586 C CA . ASP A 1 72 ? 7.75900 -36.15100 23.85000 1.000 40.18377 108 ASP B CA 1
ATOM 587 C C . ASP A 1 72 ? 6.71600 -35.76400 22.81100 1.000 35.33582 108 ASP B C 1
ATOM 588 O O . ASP A 1 72 ? 5.65200 -36.38700 22.72000 1.000 36.40700 108 ASP B O 1
ATOM 593 N N . LEU A 1 73 ? 7.03000 -34.74200 22.02800 1.000 33.06975 109 LEU B N 1
ATOM 594 C CA . LEU A 1 73 ? 6.09600 -34.22100 21.03200 1.000 33.05133 109 LEU B CA 1
ATOM 595 C C . LEU A 1 73 ? 6.28600 -34.95500 19.71300 1.000 37.74926 109 LEU B C 1
ATOM 596 O O . LEU A 1 73 ? 7.41200 -35.01300 19.20900 1.000 41.20231 109 LEU B O 1
ATOM 601 N N . PRO A 1 74 ? 5.22300 -35.53300 19.15000 1.000 32.97237 110 PRO B N 1
ATOM 602 C CA . PRO A 1 74 ? 5.37000 -36.31200 17.91800 1.000 39.55211 110 PRO B CA 1
ATOM 603 C C . PRO A 1 74 ? 5.86000 -35.44400 16.77800 1.000 32.28019 110 PRO B C 1
ATOM 604 O O . PRO A 1 74 ? 5.57900 -34.23100 16.72700 1.000 33.87775 110 PRO B O 1
ATOM 608 N N . PRO A 1 75 ? 6.55300 -36.03700 15.80400 1.000 37.12024 111 PRO B N 1
ATOM 609 C CA . PRO A 1 75 ? 7.32500 -35.26000 14.81700 1.000 41.03124 111 PRO B CA 1
ATOM 610 C C . PRO A 1 75 ? 6.55800 -34.74100 13.60500 1.000 44.82116 111 PRO B C 1
ATOM 611 O O . PRO A 1 75 ? 7.19600 -34.24700 12.66800 1.000 46.77666 111 PRO B O 1
ATOM 615 N N . MET A 1 76 ? 5.23500 -34.85100 13.55100 1.000 38.33618 112 MET B N 1
ATOM 616 C CA . MET A 1 76 ? 4.46600 -34.23900 12.47100 1.000 38.98099 112 MET B CA 1
ATOM 617 C C . MET A 1 76 ? 3.73300 -32.97100 12.93600 1.000 35.35161 112 MET B C 1
ATOM 618 O O . MET A 1 76 ? 3.08500 -32.30200 12.11700 1.000 39.11522 112 MET B O 1
ATOM 623 N N . LEU A 1 77 ? 3.81900 -32.64000 14.22100 1.000 31.91172 113 LEU B N 1
ATOM 624 C CA . LEU A 1 77 ? 3.01200 -31.55900 14.80100 1.000 30.31942 113 LEU B CA 1
ATOM 625 C C . LEU A 1 77 ? 3.28500 -30.21700 14.12800 1.000 31.84592 113 LEU B C 1
ATOM 626 O O . LEU A 1 77 ? 4.44100 -29.80100 13.97300 1.000 30.59314 113 LEU B O 1
ATOM 631 N N . LYS A 1 78 ? 2.21900 -29.51300 13.80100 1.000 33.75142 114 LYS B N 1
ATOM 632 C CA . LYS A 1 78 ? 2.33100 -28.19400 13.21200 1.000 31.91698 114 LYS B CA 1
ATOM 633 C C . LYS A 1 78 ? 1.73700 -27.14600 14.15700 1.000 31.64327 114 LYS B C 1
ATOM 634 O O . LYS A 1 78 ? 2.14900 -26.01000 14.13700 1.000 29.75357 114 LYS B O 1
ATOM 640 N N . VAL A 1 79 ? 0.73600 -27.53300 14.92300 1.000 31.22480 115 VAL B N 1
ATOM 641 C CA . VAL A 1 79 ? 0.07000 -26.62400 15.86000 1.000 30.92476 115 VAL B CA 1
ATOM 642 C C . VAL A 1 79 ? -0.04000 -27.18600 17.26900 1.000 29.93517 115 VAL B C 1
ATOM 643 O O . VAL A 1 79 ? -0.49600 -28.30000 17.43500 1.000 31.53536 115 VAL B O 1
ATOM 647 N N . ILE A 1 80 ? 0.40300 -26.44700 18.27900 1.000 27.39276 116 ILE B N 1
ATOM 648 C CA . ILE A 1 80 ? 0.22200 -26.85700 19.66500 1.000 27.09272 116 ILE B CA 1
ATOM 649 C C . ILE A 1 80 ? -0.49000 -25.77400 20.46400 1.000 25.58728 116 ILE B C 1
ATOM 650 O O . ILE A 1 80 ? -0.03000 -24.65400 20.48700 1.000 26.88743 116 ILE B O 1
ATOM 655 N N . HIS A 1 81 ? -1.60200 -26.11700 21.10100 1.000 30.85370 117 HIS B N 1
ATOM 656 C CA . HIS A 1 81 ? -2.32700 -25.19300 21.95600 1.000 31.67222 117 HIS B CA 1
ATOM 657 C C . HIS A 1 81 ? -2.24600 -25.73200 23.36100 1.000 27.43224 117 HIS B C 1
ATOM 658 O O . HIS A 1 81 ? -2.96800 -26.64000 23.70000 1.000 29.67724 117 HIS B O 1
ATOM 665 N N . ALA A 1 82 ? -1.36700 -25.16000 24.17000 1.000 28.94294 118 ALA B N 1
ATOM 666 C CA . ALA A 1 82 ? -1.12300 -25.65500 25.52000 1.000 28.29023 118 ALA B CA 1
ATOM 667 C C . ALA A 1 82 ? -1.31300 -24.54600 26.54600 1.000 30.39575 118 ALA B C 1
ATOM 668 O O . ALA A 1 82 ? -0.81700 -24.66800 27.67300 1.000 27.92703 118 ALA B O 1
ATOM 670 N N . GLN A 1 83 ? -2.04000 -23.48100 26.19100 1.000 29.35878 119 GLN B N 1
ATOM 671 C CA . GLN A 1 83 ? -2.21800 -22.37100 27.12200 1.000 29.80094 119 GLN B CA 1
ATOM 672 C C . GLN A 1 83 ? -3.10100 -22.79200 28.29900 1.000 29.95096 119 GLN B C 1
ATOM 673 O O . GLN A 1 83 ? -3.89000 -23.73200 28.21200 1.000 30.93266 119 GLN B O 1
ATOM 679 N N . PHE A 1 84 ? -2.95900 -22.06800 29.41500 1.000 29.62724 120 PHE B N 1
ATOM 680 C CA . PHE A 1 84 ? -3.73500 -22.30900 30.63300 1.000 31.96173 120 PHE B CA 1
ATOM 681 C C . PHE A 1 84 ? -3.47500 -23.71600 31.18300 1.000 33.99618 120 PHE B C 1
ATOM 682 O O . PHE A 1 84 ? -4.38300 -24.51200 31.38100 1.000 36.49385 120 PHE B O 1
ATOM 690 N N . ASN A 1 85 ? -2.19900 -23.99800 31.42500 1.000 32.51706 121 ASN B N 1
ATOM 691 C CA . ASN A 1 85 ? -1.78700 -25.19200 32.15900 1.000 32.34862 121 ASN B CA 1
ATOM 692 C C . ASN A 1 85 ? -0.91300 -24.67800 33.30400 1.000 38.64148 121 ASN B C 1
ATOM 693 O O . ASN A 1 85 ? -1.02700 -23.52500 33.74300 1.000 32.52758 121 ASN B O 1
ATOM 698 N N . GLN A 1 86 ? -0.08700 -25.55500 33.86300 1.000 30.49839 122 GLN B N 1
ATOM 699 C CA . GLN A 1 86 ? 0.86200 -25.19300 34.91100 1.000 32.48811 122 GLN B CA 1
ATOM 700 C C . GLN A 1 86 ? 2.28800 -25.53300 34.48400 1.000 28.26918 122 GLN B C 1
ATOM 701 O O . GLN A 1 86 ? 3.10600 -25.98000 35.30000 1.000 32.20123 122 GLN B O 1
ATOM 707 N N . LEU A 1 87 ? 2.59000 -25.35000 33.19900 1.000 26.58213 123 LEU B N 1
ATOM 708 C CA . LEU A 1 87 ? 3.81700 -25.90000 32.62600 1.000 28.01915 123 LEU B CA 1
ATOM 709 C C . LEU A 1 87 ? 5.05100 -25.16900 33.14600 1.000 28.34550 123 LEU B C 1
ATOM 710 O O . LEU A 1 87 ? 5.09400 -23.93800 33.16600 1.000 27.32433 123 LEU B O 1
ATOM 715 N N . GLU A 1 88 ? 6.07700 -25.93300 33.52400 1.000 28.86925 124 GLU B N 1
ATOM 716 C CA . GLU A 1 88 ? 7.35300 -25.36300 33.95600 1.000 32.42757 124 GLU B CA 1
ATOM 717 C C . GLU A 1 88 ? 8.42400 -25.39500 32.87600 1.000 32.42494 124 GLU B C 1
ATOM 718 O O . GLU A 1 88 ? 9.43200 -24.68000 32.99400 1.000 31.20374 124 GLU B O 1
ATOM 724 N N . SER A 1 89 ? 8.23400 -26.20400 31.84000 1.000 28.91136 125 SER B N 1
ATOM 725 C CA . SER A 1 89 ? 9.14900 -26.25000 30.71200 1.000 27.76122 125 SER B CA 1
ATOM 726 C C . SER A 1 89 ? 8.40500 -26.87200 29.54700 1.000 28.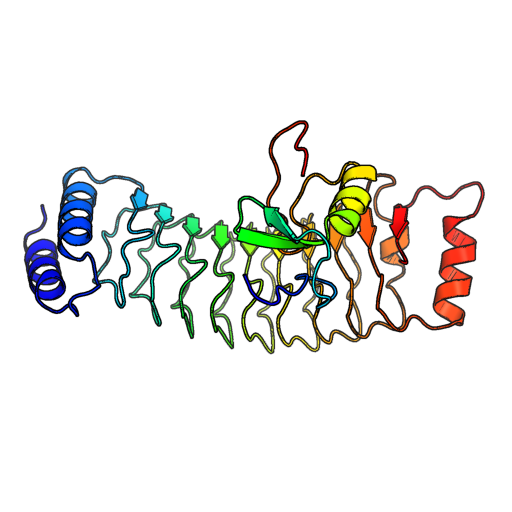87978 125 SER B C 1
ATOM 727 O O . SER A 1 89 ? 7.34100 -27.47300 29.72100 1.000 31.27217 125 SER B O 1
ATOM 730 N N . LEU A 1 90 ? 8.98900 -26.73600 28.35700 1.000 26.31105 126 LEU B N 1
ATOM 731 C CA . LEU A 1 90 ? 8.52000 -27.46400 27.18400 1.000 26.57950 126 LEU B CA 1
ATOM 732 C C . LEU A 1 90 ? 9.57100 -28.46400 26.71400 1.000 28.73502 126 LEU B C 1
ATOM 733 O O . LEU A 1 90 ? 10.76800 -28.20700 26.84300 1.000 30.42733 126 LEU B O 1
ATOM 738 N N . PRO A 1 91 ? 9.17300 -29.59500 26.14400 1.000 25.68729 127 PRO B N 1
ATOM 739 C CA . PRO A 1 91 ? 10.15600 -30.52700 25.56900 1.000 27.39802 127 PRO B CA 1
ATOM 740 C C . PRO A 1 91 ? 10.68100 -29.96600 24.24300 1.000 28.85872 127 PRO B C 1
ATOM 741 O O . PRO A 1 91 ? 10.23800 -28.91500 23.76700 1.000 28.68239 127 PRO B O 1
ATOM 745 N N . ALA A 1 92 ? 11.65000 -30.67300 23.65600 1.000 30.00623 128 ALA B N 1
ATOM 746 C CA . ALA A 1 92 ? 12.18700 -30.25300 22.36100 1.000 26.94534 128 ALA B CA 1
ATOM 747 C C . ALA A 1 92 ? 11.07100 -30.14000 21.32100 1.000 28.67186 128 ALA B C 1
ATOM 748 O O . ALA A 1 92 ? 10.20200 -31.01100 21.21300 1.000 29.67461 128 ALA B O 1
ATOM 750 N N . LEU A 1 93 ? 11.10000 -29.05300 20.54100 1.000 29.38773 129 LEU B N 1
ATOM 751 C CA . LEU A 1 93 ? 9.99200 -28.74900 19.63800 1.000 27.94019 129 LEU B CA 1
ATOM 752 C C . LEU A 1 93 ? 10.21800 -29.38700 18.26400 1.000 29.34299 129 LEU B C 1
ATOM 753 O O . LEU A 1 93 ? 11.33200 -29.34600 17.73400 1.000 31.50378 129 LEU B O 1
ATOM 758 N N . PRO A 1 94 ? 9.18900 -30.01200 17.69300 1.000 30.52471 130 PRO B N 1
ATOM 759 C CA . PRO A 1 94 ? 9.34500 -30.64800 16.37500 1.000 36.34910 130 PRO B CA 1
ATOM 760 C C . PRO A 1 94 ? 9.70500 -29.63900 15.29200 1.000 30.96424 130 PRO B C 1
ATOM 761 O O . PRO A 1 94 ? 9.22400 -28.50000 15.28800 1.000 30.10624 130 PRO B O 1
ATOM 765 N N . GLU A 1 95 ? 10.53800 -30.08700 14.34400 1.000 33.56455 131 GLU B N 1
ATOM 766 C CA . GLU A 1 95 ? 10.94400 -29.25100 13.21800 1.000 39.09942 131 GLU B CA 1
ATOM 767 C C . GLU A 1 95 ? 9.75000 -28.77200 12.38500 1.000 39.35209 131 GLU B C 1
ATOM 768 O O . GLU A 1 95 ? 9.82200 -27.71400 11.74600 1.000 35.99379 131 GLU B O 1
ATOM 774 N N . THR A 1 96 ? 8.63700 -29.50900 12.40200 1.000 35.33055 132 THR B N 1
ATOM 775 C CA . THR A 1 96 ? 7.44800 -29.15400 11.62700 1.000 36.71230 132 THR B CA 1
ATOM 776 C C . THR A 1 96 ? 6.60000 -28.06100 12.28100 1.000 32.65918 132 THR B C 1
ATOM 777 O O . THR A 1 96 ? 5.67200 -27.55900 11.63300 1.000 35.26739 132 THR B O 1
ATOM 781 N N . LEU A 1 97 ? 6.89300 -27.68600 13.52400 1.000 29.89306 133 LEU B N 1
ATOM 782 C CA . LEU A 1 97 ? 5.99400 -26.83000 14.29700 1.000 30.27468 133 LEU B CA 1
ATOM 783 C C . LEU A 1 97 ? 5.89100 -25.43500 13.68100 1.000 31.80908 133 LEU B C 1
ATOM 784 O O . LEU A 1 97 ? 6.90400 -24.80000 13.37400 1.000 31.77749 133 LEU B O 1
ATOM 789 N N . GLU A 1 98 ? 4.68100 -24.95600 13.47500 1.000 26.85585 134 GLU B N 1
ATOM 790 C CA . GLU A 1 98 ? 4.44600 -23.62300 12.94600 1.000 28.43236 134 GLU B CA 1
ATOM 791 C C . GLU A 1 98 ? 3.78600 -22.68800 13.95800 1.000 31.66959 134 GLU B C 1
ATOM 792 O O . GLU A 1 98 ? 4.11200 -21.52700 14.00800 1.000 31.42745 134 GLU B O 1
ATOM 798 N N . GLU A 1 99 ? 2.83900 -23.20400 14.73100 1.000 28.64028 135 GLU B N 1
ATOM 799 C CA . GLU A 1 99 ? 2.15100 -22.39300 15.72500 1.000 28.98242 135 GLU B CA 1
ATOM 800 C C . GLU A 1 99 ? 2.20500 -22.95600 17.13100 1.000 26.60845 135 GLU B C 1
ATOM 801 O O . GLU A 1 99 ? 1.83800 -24.08300 17.36000 1.000 29.91148 135 GLU B O 1
ATOM 807 N N . LEU A 1 100 ? 2.68200 -22.15500 18.06500 1.000 26.03733 136 LEU B N 1
ATOM 808 C CA . LEU A 1 100 ? 2.73900 -22.56300 19.44600 1.000 26.15840 136 LEU B CA 1
ATOM 809 C C . LEU A 1 100 ? 2.10400 -21.54000 20.35900 1.000 24.20290 136 LEU B C 1
ATOM 810 O O . LEU A 1 100 ? 2.46700 -20.38700 20.30500 1.000 24.71086 136 LEU B O 1
ATOM 815 N N . ASN A 1 101 ? 1.16500 -21.97000 21.18300 1.000 26.49002 137 ASN B N 1
ATOM 816 C CA . ASN A 1 101 ? 0.58900 -21.10400 22.18800 1.000 23.67389 137 ASN B CA 1
ATOM 817 C C . ASN A 1 101 ? 0.78800 -21.80800 23.49900 1.000 25.12933 137 ASN B C 1
ATOM 818 O O . ASN A 1 101 ? 0.20700 -22.84600 23.73000 1.000 26.37421 137 ASN B O 1
ATOM 823 N N . ALA A 1 102 ? 1.65100 -21.25700 24.32600 1.000 25.94522 138 ALA B N 1
ATOM 824 C CA . ALA A 1 102 ? 1.88600 -21.80100 25.66000 1.000 27.15852 138 ALA B CA 1
ATOM 825 C C . ALA A 1 102 ? 1.69900 -20.70600 26.69800 1.000 27.79281 138 ALA B C 1
ATOM 826 O O . ALA A 1 102 ? 2.38100 -20.69300 27.72600 1.000 26.89270 138 ALA B O 1
ATOM 828 N N . GLY A 1 103 ? 0.81100 -19.74700 26.41700 1.000 25.57149 139 GLY B N 1
ATOM 829 C CA . GLY A 1 103 ? 0.60700 -18.65400 27.33900 1.000 24.92404 139 GLY B CA 1
ATOM 830 C C . GLY A 1 103 ? -0.08300 -19.12500 28.60400 1.000 25.69782 139 GLY B C 1
ATOM 831 O O . GLY A 1 103 ? -0.66700 -20.20300 28.65400 1.000 27.41381 139 GLY B O 1
ATOM 832 N N . ASP A 1 104 ? -0.00300 -18.30200 29.65000 1.000 26.24262 140 ASP B N 1
ATOM 833 C CA . ASP A 1 104 ? -0.63400 -18.61800 30.93800 1.000 27.41908 140 ASP B CA 1
ATOM 834 C C . ASP A 1 104 ? -0.14800 -19.96800 31.47500 1.000 29.20087 140 ASP B C 1
ATOM 835 O O . ASP A 1 104 ? -0.92600 -20.89900 31.73600 1.000 31.43272 140 ASP B O 1
ATOM 840 N N . ASN A 1 105 ? 1.16400 -20.03700 31.66500 1.000 28.71923 141 ASN B N 1
ATOM 841 C CA . ASN A 1 105 ? 1.83600 -21.19200 32.25000 1.000 26.49265 141 ASN B CA 1
ATOM 842 C C . ASN A 1 105 ? 2.86400 -20.63100 33.23400 1.000 30.17467 141 ASN B C 1
ATOM 843 O O . ASN A 1 105 ? 2.75400 -19.48400 33.69000 1.000 28.02178 141 ASN B O 1
ATOM 848 N N . LYS A 1 106 ? 3.85400 -21.44300 33.61700 1.000 27.10851 142 LYS B N 1
ATOM 849 C CA . LYS A 1 106 ? 4.88700 -21.02600 34.57100 1.000 27.90071 142 LYS B CA 1
ATOM 850 C C . LYS A 1 106 ? 6.28500 -21.28200 34.00900 1.000 29.29035 142 LYS B C 1
ATOM 851 O O . LYS A 1 106 ? 7.21900 -21.63100 34.74600 1.000 29.73251 142 LYS B O 1
ATOM 857 N N . ILE A 1 107 ? 6.45700 -21.08700 32.69700 1.000 25.00300 143 ILE B N 1
ATOM 858 C CA . ILE A 1 107 ? 7.68900 -21.48100 32.00600 1.000 24.92141 143 ILE B CA 1
ATOM 859 C C . ILE A 1 107 ? 8.77700 -20.44800 32.27000 1.000 29.40353 143 ILE B C 1
ATOM 860 O O . ILE A 1 107 ? 8.56000 -19.24300 32.09900 1.000 25.95838 143 ILE B O 1
ATOM 865 N N . LYS A 1 108 ? 9.96200 -20.91200 32.67800 1.000 28.81924 144 LYS B N 1
ATOM 866 C CA . LYS A 1 108 ? 11.06500 -19.99700 32.96400 1.000 28.76398 144 LYS B CA 1
ATOM 867 C C . LYS A 1 108 ? 12.01400 -19.80500 31.78700 1.000 27.84808 144 LYS B C 1
ATOM 868 O O . LYS A 1 108 ? 12.61100 -18.72700 31.65600 1.000 32.01173 144 LYS B O 1
ATOM 874 N N . GLU A 1 109 ? 12.13800 -20.81300 30.92400 1.000 28.06389 145 GLU B N 1
ATOM 875 C CA . GLU A 1 109 ? 13.04700 -20.80100 29.78500 1.000 27.94019 145 GLU B CA 1
ATOM 876 C C . GLU A 1 109 ? 12.43600 -21.63200 28.66800 1.000 27.75596 145 GLU B C 1
ATOM 877 O O . GLU A 1 109 ? 11.82700 -22.67600 28.92100 1.000 29.53249 145 GLU B O 1
ATOM 883 N N . LEU A 1 110 ? 12.61400 -21.18500 27.45400 1.000 25.96101 146 LEU B N 1
ATOM 884 C CA . LEU A 1 110 ? 12.10500 -21.94100 26.31200 1.000 25.79520 146 LEU B CA 1
ATOM 885 C C . LEU A 1 110 ? 13.21100 -22.77500 25.66000 1.000 24.72139 146 LEU B C 1
ATOM 886 O O . LEU A 1 110 ? 14.39300 -22.42500 25.73000 1.000 25.42147 146 LEU B O 1
ATOM 891 N N . PRO A 1 111 ? 12.85600 -23.87600 25.00600 1.000 24.52136 147 PRO B N 1
ATOM 892 C CA . PRO A 1 111 ? 13.83600 -24.61200 24.19100 1.000 26.02680 147 PRO B CA 1
ATOM 893 C C . PRO A 1 111 ? 14.08300 -23.88500 22.87000 1.000 30.33522 147 PRO B C 1
ATOM 894 O O . PRO A 1 111 ? 13.42500 -22.89000 22.56500 1.000 30.44312 147 PRO B O 1
ATOM 898 N N . PHE A 1 112 ? 15.06000 -24.39000 22.10000 1.000 27.85860 148 PHE B N 1
ATOM 899 C CA . PHE A 1 112 ? 15.33200 -23.84900 20.76100 1.000 29.02980 148 PHE B CA 1
ATOM 900 C C . PHE A 1 112 ? 14.02500 -23.69900 19.98500 1.000 28.47447 148 PHE B C 1
ATOM 901 O O . PHE A 1 112 ? 13.15300 -24.57300 20.04000 1.000 30.56419 148 PHE B O 1
ATOM 909 N N . LEU A 1 113 ? 13.88400 -22.60100 19.27200 1.000 26.60845 149 LEU B N 1
ATOM 910 C CA . LEU A 1 113 ? 12.69000 -22.41600 18.43200 1.000 24.19237 149 LEU B CA 1
ATOM 911 C C . LEU A 1 113 ? 12.98100 -22.95800 17.04200 1.000 25.23987 149 LEU B C 1
ATOM 912 O O . LEU A 1 113 ? 14.03400 -22.64800 16.47600 1.000 30.56945 149 LEU B O 1
ATOM 917 N N . PRO A 1 114 ? 12.12800 -23.81000 16.48900 1.000 27.31643 150 PRO B N 1
ATOM 918 C CA . PRO A 1 114 ? 12.45600 -24.45400 15.21700 1.000 29.85621 150 PRO B CA 1
ATOM 919 C C . PRO A 1 114 ? 12.27600 -23.53000 14.01900 1.000 33.65404 150 PRO B C 1
ATOM 920 O O . PRO A 1 114 ? 11.59800 -22.49800 14.07400 1.000 29.64566 150 PRO B O 1
ATOM 924 N N . GLU A 1 115 ? 12.88200 -23.97300 12.90500 1.000 33.41980 151 GLU B N 1
ATOM 925 C CA . GLU A 1 115 ? 13.14300 -23.12100 11.74500 1.000 35.06473 151 GLU B CA 1
ATOM 926 C C . GLU A 1 115 ? 11.86800 -22.59900 11.09300 1.000 34.69363 151 GLU B C 1
ATOM 927 O O . GLU A 1 115 ? 11.87600 -21.51200 10.49500 1.000 38.04140 151 GLU B O 1
ATOM 933 N N . ASN A 1 116 ? 10.77500 -23.35700 11.17000 1.000 32.24071 152 ASN B N 1
ATOM 934 C CA . ASN A 1 116 ? 9.56400 -23.05800 10.41900 1.000 39.48368 152 ASN B CA 1
ATOM 935 C C . ASN A 1 116 ? 8.50200 -22.36100 11.25900 1.000 35.14632 152 ASN B C 1
ATOM 936 O O . ASN A 1 116 ? 7.38400 -22.14500 10.77100 1.000 32.78814 152 ASN B O 1
ATOM 941 N N . LEU A 1 117 ? 8.83500 -21.97000 12.49200 1.000 30.11940 153 LEU B N 1
ATOM 942 C CA . LEU A 1 117 ? 7.84200 -21.39600 13.39300 1.000 27.85334 153 LEU B CA 1
ATOM 943 C C . LEU A 1 117 ? 7.37300 -20.04700 12.86600 1.000 28.83504 153 LEU B C 1
ATOM 944 O O . LEU A 1 117 ? 8.19000 -19.18600 12.53100 1.000 28.97979 153 LEU B O 1
ATOM 949 N N . THR A 1 118 ? 6.07000 -19.84200 12.84500 1.000 26.42422 154 THR B N 1
ATOM 950 C CA . THR A 1 118 ? 5.48500 -18.60200 12.38100 1.000 27.27169 154 THR B CA 1
ATOM 951 C C . THR A 1 118 ? 4.76000 -17.81800 13.47300 1.000 27.20589 154 THR B C 1
ATOM 952 O O . THR A 1 118 ? 4.70500 -16.61300 13.41800 1.000 28.29550 154 THR B O 1
ATOM 956 N N . HIS A 1 119 ? 4.16000 -18.52100 14.41800 1.000 26.93218 155 HIS B N 1
ATOM 957 C CA . HIS A 1 119 ? 3.42900 -17.88200 15.50700 1.000 28.08758 155 HIS B CA 1
ATOM 958 C C . HIS A 1 119 ? 3.86400 -18.37600 16.88300 1.000 25.67676 155 HIS B C 1
ATOM 959 O O . HIS A 1 119 ? 3.81600 -19.55700 17.14100 1.000 26.29789 155 HIS B O 1
ATOM 966 N N . LEU A 1 120 ? 4.29900 -17.46400 17.73900 1.000 24.35292 156 LEU B N 1
ATOM 967 C CA . LEU A 1 120 ? 4.67900 -17.81800 19.09900 1.000 25.66360 156 LEU B CA 1
ATOM 968 C C . LEU A 1 120 ? 3.95200 -16.96600 20.13200 1.000 22.80537 156 LEU B C 1
ATOM 969 O O . LEU A 1 120 ? 4.12400 -15.77100 20.15900 1.000 22.83958 156 LEU B O 1
ATOM 974 N N . ARG A 1 121 ? 3.16500 -17.60900 20.97400 1.000 23.14751 157 ARG B N 1
ATOM 975 C CA . ARG A 1 121 ? 2.49100 -16.90900 22.05000 1.000 26.37685 157 ARG B CA 1
ATOM 976 C C . ARG A 1 121 ? 2.89300 -17.52300 23.38200 1.000 24.22922 157 ARG B C 1
ATOM 977 O O . ARG A 1 121 ? 2.55300 -18.65400 23.65100 1.000 24.40029 157 ARG B O 1
ATOM 985 N N . VAL A 1 122 ? 3.65200 -16.77400 24.17800 1.000 24.29765 158 VAL B N 1
ATOM 986 C CA . VAL A 1 122 ? 4.09600 -17.24000 25.48900 1.000 23.68705 158 VAL B CA 1
ATOM 987 C C . VAL A 1 122 ? 3.84000 -16.15100 26.53600 1.000 26.20051 158 VAL B C 1
ATOM 988 O O . VAL A 1 122 ? 4.59500 -16.00700 27.50500 1.000 24.90562 158 VAL B O 1
ATOM 992 N N . HIS A 1 123 ? 2.78700 -15.35900 26.33200 1.000 24.77929 159 HIS B N 1
ATOM 993 C CA . HIS A 1 123 ? 2.37100 -14.37200 27.33300 1.000 23.85812 159 HIS B CA 1
ATOM 994 C C . HIS A 1 123 ? 2.13900 -15.04000 28.68700 1.000 26.49791 159 HIS B C 1
ATOM 995 O O . HIS A 1 123 ? 1.78500 -16.21700 28.76800 1.000 27.77438 159 HIS B O 1
ATOM 1002 N N . ASN A 1 124 ? 2.28200 -14.26800 29.76000 1.000 24.57137 160 ASN B N 1
ATOM 1003 C CA . ASN A 1 124 ? 1.96300 -14.74400 31.10900 1.000 25.87942 160 ASN B CA 1
ATOM 1004 C C . ASN A 1 124 ? 2.70600 -16.04700 31.42700 1.000 28.87715 160 ASN B C 1
ATOM 1005 O O . ASN A 1 124 ? 2.11500 -17.08200 31.76300 1.000 31.13531 160 ASN B O 1
ATOM 1010 N N . ASN A 1 125 ? 4.02900 -15.94000 31.40400 1.000 24.79508 161 ASN B N 1
ATOM 1011 C CA . ASN A 1 125 ? 4.90700 -17.01500 31.85700 1.000 26.28210 161 ASN B CA 1
ATOM 1012 C C . ASN A 1 125 ? 5.92000 -16.35800 32.79000 1.000 28.79029 161 ASN B C 1
ATOM 1013 O O . ASN A 1 125 ? 5.67500 -15.29100 33.37300 1.000 28.50342 161 ASN B O 1
ATOM 1018 N N . ARG A 1 126 ? 7.03500 -17.03500 33.03400 1.000 26.62424 162 ARG B N 1
ATOM 1019 C CA . ARG A 1 126 ? 8.05500 -16.52000 33.94000 1.000 25.75046 162 ARG B CA 1
ATOM 1020 C C . ARG A 1 126 ? 9.39800 -16.37800 33.22100 1.000 24.92141 162 ARG B C 1
ATOM 1021 O O . ARG A 1 126 ? 10.46700 -16.58800 33.80600 1.000 27.81912 162 ARG B O 1
ATOM 1029 N N . LEU A 1 127 ? 9.35800 -15.98900 31.94600 1.000 23.35017 163 LEU B N 1
ATOM 1030 C CA . LEU A 1 127 ? 10.57000 -16.03100 31.12200 1.000 25.69255 163 LEU B CA 1
ATOM 1031 C C . LEU A 1 127 ? 11.53100 -14.91500 31.50300 1.000 24.64506 163 LEU B C 1
ATOM 1032 O O . LEU A 1 127 ? 11.15900 -13.74300 31.52900 1.000 25.90311 163 LEU B O 1
ATOM 1037 N N . HIS A 1 128 ? 12.78300 -15.27700 31.76500 1.000 25.50306 164 HIS B N 1
ATOM 1038 C CA . HIS A 1 128 ? 13.79400 -14.27800 32.03200 1.000 26.39527 164 HIS B CA 1
ATOM 1039 C C . HIS A 1 128 ? 14.67900 -14.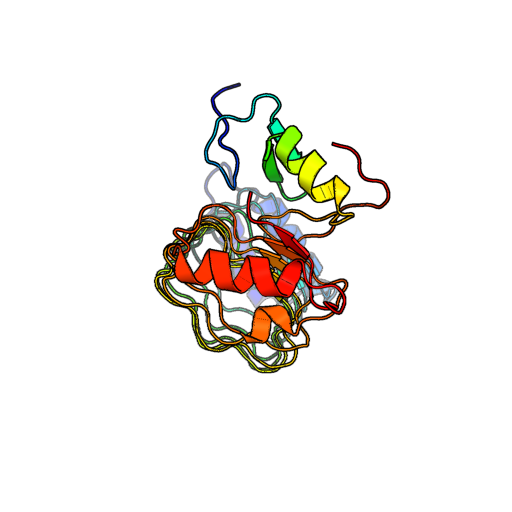02200 30.82200 1.000 28.40077 164 HIS B C 1
ATOM 1040 O O . HIS A 1 128 ? 15.44100 -13.05500 30.83800 1.000 29.85621 164 HIS B O 1
ATOM 1047 N N . ILE A 1 129 ? 14.55800 -14.84200 29.77600 1.000 25.52674 165 ILE B N 1
ATOM 1048 C CA . ILE A 1 129 ? 15.29200 -14.64700 28.52800 1.000 26.23999 165 ILE B CA 1
ATOM 1049 C C . ILE A 1 129 ? 14.48900 -15.32600 27.42100 1.000 23.69231 165 ILE B C 1
ATOM 1050 O O . ILE A 1 129 ? 13.67600 -16.20800 27.68100 1.000 25.81625 165 ILE B O 1
ATOM 1055 N N . LEU A 1 130 ? 14.70500 -14.88300 26.16300 1.000 27.94809 166 LEU B N 1
ATOM 1056 C CA . LEU A 1 130 ? 14.09600 -15.55900 25.01500 1.000 27.76386 166 LEU B CA 1
ATOM 1057 C C . LEU A 1 130 ? 15.17500 -16.18500 24.14400 1.000 26.61109 166 LEU B C 1
ATOM 1058 O O . LEU A 1 130 ? 16.28200 -15.65200 24.03400 1.000 29.14297 166 LEU B O 1
ATOM 1063 N N . PRO A 1 131 ? 14.87600 -17.31200 23.50500 1.000 25.91627 167 PRO B N 1
ATOM 1064 C CA . PRO A 1 131 ? 15.79200 -17.85500 22.49400 1.000 27.03482 167 PRO B CA 1
ATOM 1065 C C . PRO A 1 131 ? 15.81200 -16.94700 21.27900 1.000 27.28748 167 PRO B C 1
ATOM 1066 O O . PRO A 1 131 ? 14.96500 -16.06000 21.12200 1.000 28.20601 167 PRO B O 1
ATOM 1070 N N . LEU A 1 132 ? 16.77200 -17.17800 20.41000 1.000 29.40353 168 LEU B N 1
ATOM 1071 C CA . LEU A 1 132 ? 16.84100 -16.42100 19.18400 1.000 28.96137 168 LEU B CA 1
ATOM 1072 C C . LEU A 1 132 ? 15.62300 -16.68600 18.33100 1.000 27.47698 168 LEU B C 1
ATOM 1073 O O . LEU A 1 132 ? 15.06100 -17.75700 18.36100 1.000 29.22719 168 LEU B O 1
ATOM 1078 N N . LEU A 1 133 ? 15.22000 -15.69200 17.56500 1.000 26.04786 169 LEU B N 1
ATOM 1079 C CA . LEU A 1 133 ? 14.00800 -15.80300 16.79800 1.000 24.93720 169 LEU B CA 1
ATOM 1080 C C . LEU A 1 133 ? 14.22700 -16.30400 15.37400 1.000 27.97441 169 LEU B C 1
ATOM 1081 O O . LEU A 1 133 ? 15.03100 -15.77400 14.65600 1.000 28.66133 169 LEU B O 1
ATOM 1086 N N . PRO A 1 134 ? 13.47700 -17.32000 14.99800 1.000 27.81649 170 PRO B N 1
ATOM 1087 C CA . PRO A 1 134 ? 13.65300 -17.93400 13.68300 1.000 27.12694 170 PRO B CA 1
ATOM 1088 C C . PRO A 1 134 ? 13.17900 -17.06300 12.51900 1.000 28.17706 170 PRO B C 1
ATOM 1089 O O . PRO A 1 134 ? 12.33300 -16.21200 12.72400 1.000 28.74029 170 PRO B O 1
ATOM 1093 N N . PRO A 1 135 ? 13.68000 -17.31200 11.30200 1.000 31.01424 171 PRO B N 1
ATOM 1094 C CA . PRO A 1 135 ? 13.42300 -16.43200 10.14700 1.000 33.08818 171 PRO B CA 1
ATOM 1095 C C . PRO A 1 135 ? 12.01700 -16.17200 9.63300 1.000 36.82284 171 PRO B C 1
ATOM 1096 O O . PRO A 1 135 ? 11.79000 -15.12700 9.07800 1.000 34.63836 171 PRO B O 1
ATOM 1100 N N . GLU A 1 136 ? 11.12500 -17.12000 9.74900 1.000 32.38546 172 GLU B N 1
ATOM 1101 C CA . GLU A 1 136 ? 9.77900 -16.97200 9.25200 1.000 33.23293 172 GLU B CA 1
ATOM 1102 C C . GLU A 1 136 ? 8.75200 -16.51400 10.28800 1.000 28.69555 172 GLU B C 1
ATOM 1103 O O . GLU A 1 136 ? 7.57500 -16.51200 10.03300 1.000 30.54840 172 GLU B O 1
ATOM 1109 N N . LEU A 1 137 ? 9.21800 -16.14900 11.46400 1.000 27.01377 173 LEU B N 1
ATOM 1110 C CA . LEU A 1 137 ? 8.29500 -15.72900 12.50000 1.000 28.51921 173 LEU B CA 1
ATOM 1111 C C . LEU A 1 137 ? 7.49700 -14.50700 12.08700 1.000 30.15098 173 LEU B C 1
ATOM 1112 O O . LEU A 1 137 ? 8.05200 -13.53200 11.63800 1.000 29.05085 173 LEU B O 1
ATOM 1117 N N . LYS A 1 138 ? 6.19500 -14.58300 12.27800 1.000 27.96388 174 LYS B N 1
ATOM 1118 C CA . LYS A 1 138 ? 5.30200 -13.50200 11.91200 1.000 28.20338 174 LYS B CA 1
ATOM 1119 C C . LYS A 1 138 ? 4.65300 -12.86300 13.11400 1.000 29.11402 174 LYS B C 1
ATOM 1120 O O . LYS A 1 138 ? 4.25900 -11.72300 13.06000 1.000 28.46131 174 LYS B O 1
ATOM 1126 N N . LEU A 1 139 ? 4.52500 -13.63100 14.18100 1.000 26.01101 175 LEU B N 1
ATOM 1127 C CA . LEU A 1 139 ? 3.92400 -13.12000 15.38700 1.000 24.88193 175 LEU B CA 1
ATOM 1128 C C . LEU A 1 139 ? 4.67900 -13.53400 16.63300 1.000 26.57424 175 LEU B C 1
ATOM 1129 O O . LEU A 1 139 ? 4.95900 -14.69600 16.81100 1.000 25.67413 175 LEU B O 1
ATOM 1134 N N . LEU A 1 140 ? 5.02900 -12.56300 17.47000 1.000 26.13734 176 LEU B N 1
ATOM 1135 C CA . LEU A 1 140 ? 5.68200 -12.84900 18.72800 1.000 24.55558 176 LEU B CA 1
ATOM 1136 C C . LEU A 1 140 ? 4.93800 -12.18900 19.87600 1.000 25.03195 176 LEU B C 1
ATOM 1137 O O . LEU A 1 140 ? 4.80900 -10.98900 19.90400 1.000 24.23448 176 LEU B O 1
ATOM 1142 N N . VAL A 1 141 ? 4.47800 -12.98300 20.81800 1.000 23.69231 177 VAL B N 1
ATOM 1143 C CA . VAL A 1 141 ? 3.80100 -12.46100 21.99000 1.000 25.97943 177 VAL B CA 1
ATOM 1144 C C . VAL A 1 141 ? 4.51300 -12.92800 23.25600 1.000 23.52124 177 VAL B C 1
ATOM 1145 O O . VAL A 1 141 ? 4.58300 -14.10400 23.52600 1.000 23.33701 177 VAL B O 1
ATOM 1149 N N . VAL A 1 142 ? 5.04700 -11.97600 24.00900 1.000 23.78180 178 VAL B N 1
ATOM 1150 C CA . VAL A 1 142 ? 5.75500 -12.30800 25.24300 1.000 23.86339 178 VAL B CA 1
ATOM 1151 C C . VAL A 1 142 ? 5.30100 -11.40600 26.39000 1.000 23.55809 178 VAL B C 1
ATOM 1152 O O . VAL A 1 142 ? 6.00900 -11.27000 27.39600 1.000 25.10827 178 VAL B O 1
ATOM 1156 N N . SER A 1 143 ? 4.11500 -10.81300 26.27000 1.000 21.81577 179 SER B N 1
ATOM 1157 C CA . SER A 1 143 ? 3.59900 -9.93700 27.32600 1.000 23.81601 179 SER B CA 1
ATOM 1158 C C . SER A 1 143 ? 3.58800 -10.64200 28.67900 1.000 26.94007 179 SER B C 1
ATOM 1159 O O . SER A 1 143 ? 3.26000 -11.82600 28.77800 1.000 27.60594 179 SER B O 1
ATOM 1162 N N . GLY A 1 144 ? 3.88400 -9.89100 29.73500 1.000 23.41070 180 GLY B N 1
ATOM 1163 C CA . GLY A 1 144 ? 3.75300 -10.43000 31.07300 1.000 26.39527 180 GLY B CA 1
ATOM 1164 C C . GLY A 1 144 ? 4.75500 -11.50400 31.44400 1.000 28.41656 180 GLY B C 1
ATOM 1165 O O . GLY A 1 144 ? 4.39100 -12.56100 31.97700 1.000 30.39575 180 GLY B O 1
ATOM 1166 N N . ASN A 1 145 ? 6.02600 -11.22700 31.19000 1.000 24.06604 181 ASN B N 1
ATOM 1167 C CA . ASN A 1 145 ? 7.12200 -12.10800 31.57100 1.000 24.88719 181 ASN B CA 1
ATOM 1168 C C . ASN A 1 145 ? 8.11400 -11.27000 32.37900 1.000 29.71409 181 ASN B C 1
ATOM 1169 O O . ASN A 1 145 ? 7.75000 -10.26900 33.01000 1.000 28.63501 181 ASN B O 1
ATOM 1174 N N . ARG A 1 146 ? 9.35300 -11.74100 32.47900 1.000 25.02932 182 ARG B N 1
ATOM 1175 C CA . ARG A 1 146 ? 10.38200 -11.06700 33.26900 1.000 26.09260 182 ARG B CA 1
ATOM 1176 C C . ARG A 1 146 ? 11.59400 -10.72000 32.41100 1.000 23.12119 182 ARG B C 1
ATOM 1177 O O . ARG A 1 146 ? 12.74400 -10.83600 32.85800 1.000 26.34000 182 ARG B O 1
ATOM 1185 N N . LEU A 1 147 ? 11.35300 -10.30400 31.16900 1.000 22.59481 183 LEU B N 1
ATOM 1186 C CA . LEU A 1 147 ? 12.42900 -10.09800 30.20300 1.000 24.44767 183 LEU B CA 1
ATOM 1187 C C . LEU A 1 147 ? 13.19000 -8.80200 30.47300 1.000 26.82427 183 LEU B C 1
ATOM 1188 O O . LEU A 1 147 ? 12.57800 -7.75500 30.69800 1.000 25.62149 183 LEU B O 1
ATOM 1193 N N . ASP A 1 148 ? 14.52800 -8.87700 30.45100 1.000 26.08471 184 ASP B N 1
ATOM 1194 C CA . ASP A 1 148 ? 15.35600 -7.66500 30.48500 1.000 30.58525 184 ASP B CA 1
ATOM 1195 C C . ASP A 1 148 ? 15.79400 -7.19000 29.10300 1.000 31.37218 184 ASP B C 1
ATOM 1196 O O . ASP A 1 148 ? 16.18700 -6.02000 28.94700 1.000 28.63501 184 ASP B O 1
ATOM 1201 N N . SER A 1 149 ? 15.76000 -8.07100 28.11500 1.000 26.57424 185 SER B N 1
ATOM 1202 C CA . SER A 1 149 ? 16.16300 -7.74700 26.75900 1.000 24.98457 185 SER B CA 1
ATOM 1203 C C . SER A 1 149 ? 15.39600 -8.64800 25.81400 1.000 26.69004 185 SER B C 1
ATOM 1204 O O . SER A 1 149 ? 14.75600 -9.62600 26.22800 1.000 27.18221 185 SER B O 1
ATOM 1207 N N . ILE A 1 150 ? 15.45500 -8.30700 24.53500 1.000 25.05827 186 ILE B N 1
ATOM 1208 C CA . ILE A 1 150 ? 14.76200 -9.10900 23.53200 1.000 25.78204 186 ILE B CA 1
ATOM 1209 C C . ILE A 1 150 ? 15.71500 -9.25900 22.34900 1.000 25.81625 186 ILE B C 1
ATOM 1210 O O . ILE A 1 150 ? 16.44100 -8.31000 22.01700 1.000 25.31356 186 ILE B O 1
ATOM 1215 N N . PRO A 1 151 ? 15.79000 -10.43400 21.72500 1.000 24.84245 187 PRO B N 1
ATOM 1216 C CA . PRO A 1 151 ? 16.76700 -10.65400 20.64600 1.000 24.14237 187 PRO B CA 1
ATOM 1217 C C . PRO A 1 151 ? 16.36600 -9.91000 19.38600 1.000 27.56646 187 PRO B C 1
ATOM 1218 O O . PRO A 1 151 ? 15.23100 -9.42100 19.28100 1.000 28.03494 187 PRO B O 1
ATOM 1222 N N . PRO A 1 152 ? 17.26500 -9.81800 18.40700 1.000 26.28473 188 PRO B N 1
ATOM 1223 C CA . PRO A 1 152 ? 16.93400 -9.12100 17.15500 1.000 27.12167 188 PRO B CA 1
ATOM 1224 C C . PRO A 1 152 ? 15.74000 -9.73600 16.43900 1.000 29.03769 188 PRO B C 1
ATOM 1225 O O . PRO A 1 152 ? 15.54700 -10.95600 16.42900 1.000 26.49265 188 PRO B O 1
ATOM 1229 N N . PHE A 1 153 ? 14.96200 -8.87000 15.78800 1.000 28.04020 189 PHE B N 1
ATOM 1230 C CA . PHE A 1 153 ? 13.70900 -9.27100 15.15000 1.000 26.58213 189 PHE B CA 1
ATOM 1231 C C . PHE A 1 153 ? 13.95500 -9.70900 13.70600 1.000 27.69543 189 PHE B C 1
ATOM 1232 O O . PHE A 1 153 ? 14.67400 -9.02100 12.95900 1.000 29.46669 189 PHE B O 1
ATOM 1240 N N . PRO A 1 154 ? 13.37300 -10.82400 13.28000 1.000 29.36668 190 PRO B N 1
ATOM 1241 C CA . PRO A 1 154 ? 13.50400 -11.24900 11.88300 1.000 30.45892 190 PRO B CA 1
ATOM 1242 C C . PRO A 1 154 ? 12.62200 -10.40900 10.96000 1.000 30.58788 190 PRO B C 1
ATOM 1243 O O . PRO A 1 154 ? 11.69900 -9.71600 11.39500 1.000 29.12454 190 PRO B O 1
ATOM 1247 N N . ASP A 1 155 ? 12.91900 -10.48300 9.66000 1.000 31.15900 191 ASP B N 1
ATOM 1248 C CA . ASP A 1 155 ? 12.46000 -9.45200 8.72600 1.000 36.29909 191 ASP B CA 1
ATOM 1249 C C . ASP A 1 155 ? 11.08100 -9.71700 8.11000 1.000 33.27504 191 ASP B C 1
ATOM 1250 O O . ASP A 1 155 ? 10.67100 -8.98500 7.19600 1.000 36.27277 191 ASP B O 1
ATOM 1255 N N . LYS A 1 156 ? 10.34000 -10.70800 8.60900 1.000 33.21714 192 LYS B N 1
ATOM 1256 C CA . LYS A 1 156 ? 8.94100 -10.89500 8.24000 1.000 34.10409 192 LYS B CA 1
ATOM 1257 C C . LYS A 1 156 ? 8.01900 -10.74200 9.44400 1.000 29.97728 192 LYS B C 1
ATOM 1258 O O . LYS A 1 156 ? 6.82200 -11.03400 9.32900 1.000 35.50952 192 LYS B O 1
ATOM 1264 N N . LEU A 1 157 ? 8.53800 -10.30200 10.59200 1.000 27.27695 193 LEU B N 1
ATOM 1265 C CA . LEU A 1 157 ? 7.71800 -10.19100 11.79700 1.000 26.82427 193 LEU B CA 1
ATOM 1266 C C . LEU A 1 157 ? 6.68800 -9.08500 11.63000 1.000 33.46191 193 LEU B C 1
ATOM 1267 O O . LEU A 1 157 ? 7.03700 -7.94800 11.28300 1.000 31.66432 193 LEU B O 1
ATOM 1272 N N . GLU A 1 158 ? 5.42800 -9.42500 11.83100 1.000 31.12215 194 GLU B N 1
ATOM 1273 C CA . GLU A 1 158 ? 4.34300 -8.47200 11.64800 1.000 30.55103 194 GLU B CA 1
ATOM 1274 C C . GLU A 1 158 ? 3.71000 -7.97300 12.94400 1.000 33.37242 194 GLU B C 1
ATOM 1275 O O . GLU A 1 158 ? 3.33500 -6.83000 13.02800 1.000 37.72031 194 GLU B O 1
ATOM 1281 N N . GLY A 1 159 ? 3.56800 -8.84200 13.93200 1.000 31.11426 195 GLY B N 1
ATOM 1282 C CA . GLY A 1 159 ? 2.99800 -8.47000 15.20700 1.000 27.18221 195 GLY B CA 1
ATOM 1283 C C . GLY A 1 159 ? 3.89200 -8.73400 16.39200 1.000 28.62448 195 GLY B C 1
ATOM 1284 O O . GLY A 1 159 ? 4.46000 -9.79500 16.48800 1.000 26.86112 195 GLY B O 1
ATOM 1285 N N . LEU A 1 160 ? 4.03800 -7.74900 17.25900 1.000 26.84532 196 LEU B N 1
ATOM 1286 C CA . LEU A 1 160 ? 4.85000 -7.87100 18.44200 1.000 25.09775 196 LEU B CA 1
ATOM 1287 C C . LEU A 1 160 ? 4.10700 -7.38300 19.69000 1.000 26.81111 196 LEU B C 1
ATOM 1288 O O . LEU A 1 160 ? 3.55700 -6.30900 19.68500 1.000 28.13495 196 LEU B O 1
ATOM 1293 N N . ALA A 1 161 ? 4.10900 -8.17600 20.74600 1.000 25.15828 197 ALA B N 1
ATOM 1294 C CA . ALA A 1 161 ? 3.49700 -7.77900 21.98400 1.000 23.48439 197 ALA B CA 1
ATOM 1295 C C . ALA A 1 161 ? 4.44400 -8.14400 23.09700 1.000 23.83180 197 ALA B C 1
ATOM 1296 O O . ALA A 1 161 ? 4.76800 -9.29700 23.27300 1.000 24.03446 197 ALA B O 1
ATOM 1298 N N . LEU A 1 162 ? 4.88300 -7.13700 23.84200 1.000 25.95574 198 LEU B N 1
ATOM 1299 C CA . LEU A 1 162 ? 5.81200 -7.40700 24.93200 1.000 25.79783 198 LEU B CA 1
ATOM 1300 C C . LEU A 1 162 ? 5.48200 -6.56400 26.15600 1.000 25.96101 198 LEU B C 1
ATOM 1301 O O . LEU A 1 162 ? 6.36500 -6.33500 26.99800 1.000 27.38223 198 LEU B O 1
ATOM 1306 N N . ALA A 1 163 ? 4.23300 -6.10400 26.28500 1.000 25.61623 199 ALA B N 1
ATOM 1307 C CA . ALA A 1 163 ? 3.84500 -5.27400 27.41500 1.000 25.93995 199 ALA B CA 1
ATOM 1308 C C . ALA A 1 163 ? 4.13500 -5.96700 28.74400 1.000 28.40077 199 ALA B C 1
ATOM 1309 O O . ALA A 1 163 ? 4.06300 -7.19100 28.86400 1.000 27.81912 199 ALA B O 1
ATOM 1311 N N . ASN A 1 164 ? 4.47400 -5.15300 29.74200 1.000 26.68741 200 ASN B N 1
ATOM 1312 C CA . ASN A 1 164 ? 4.71500 -5.60900 31.11100 1.000 31.54589 200 ASN B CA 1
ATOM 1313 C C . ASN A 1 164 ? 5.90300 -6.56800 31.16700 1.000 29.55881 200 ASN B C 1
ATOM 1314 O O . ASN A 1 164 ? 5.79000 -7.73700 31.55100 1.000 29.96675 200 ASN B O 1
ATOM 1319 N N . ASN A 1 165 ? 7.04500 -6.06400 30.70700 1.000 25.12933 201 ASN B N 1
ATOM 1320 C CA . ASN A 1 165 ? 8.32800 -6.71500 30.92900 1.000 22.76062 201 ASN B CA 1
ATOM 1321 C C . ASN A 1 165 ? 9.27100 -5.65200 31.47800 1.000 25.18460 201 ASN B C 1
ATOM 1322 O O . ASN A 1 165 ? 8.81400 -4.60200 31.94000 1.000 27.12430 201 ASN B O 1
ATOM 1327 N N . PHE A 1 166 ? 10.57900 -5.92700 31.48000 1.000 23.95287 202 PHE B N 1
ATOM 1328 C CA . PHE A 1 166 ? 11.55200 -4.98100 32.00800 1.000 26.43212 202 PHE B CA 1
ATOM 1329 C C . PHE A 1 166 ? 12.54100 -4.54700 30.93400 1.000 25.63202 202 PHE B C 1
ATOM 1330 O O . PHE A 1 166 ? 13.69000 -4.20600 31.22900 1.000 29.50091 202 PHE B O 1
ATOM 1338 N N . ILE A 1 167 ? 12.09900 -4.50600 29.67900 1.000 23.08171 203 ILE B N 1
ATOM 1339 C CA . ILE A 1 167 ? 13.04200 -4.33000 28.58100 1.000 28.32708 203 ILE B CA 1
ATOM 1340 C C . ILE A 1 167 ? 13.54400 -2.88800 28.54000 1.000 30.14835 203 ILE B C 1
ATOM 1341 O O . ILE A 1 167 ? 12.76600 -1.92400 28.63800 1.000 26.45580 203 ILE B O 1
ATOM 1346 N N . GLU A 1 168 ? 14.87300 -2.72300 28.41400 1.000 27.33486 204 GLU B N 1
ATOM 1347 C CA . GLU A 1 168 ? 15.49100 -1.40900 28.48000 1.000 30.00097 204 GLU B CA 1
ATOM 1348 C C . GLU A 1 168 ? 15.79800 -0.79700 27.12300 1.000 29.05085 204 GLU B C 1
ATOM 1349 O O . GLU A 1 168 ? 15.90700 0.43300 27.03100 1.000 33.06712 204 GLU B O 1
ATOM 1355 N N . GLN A 1 169 ? 15.93800 -1.61700 26.09100 1.000 29.91411 205 GLN B N 1
ATOM 1356 C CA . GLN A 1 169 ? 16.28600 -1.13200 24.76400 1.000 30.87475 205 GLN B CA 1
ATOM 1357 C C . GLN A 1 169 ? 15.54400 -2.00400 23.76800 1.000 25.91627 205 GLN B C 1
ATOM 1358 O O . GLN A 1 169 ? 15.47500 -3.22300 23.93400 1.000 28.71923 205 GLN B O 1
ATOM 1364 N N . LEU A 1 170 ? 14.97800 -1.38500 22.74400 1.000 27.64805 206 LEU B N 1
ATOM 1365 C CA . LEU A 1 170 ? 14.23900 -2.14100 21.75500 1.000 27.94809 206 LEU B CA 1
ATOM 1366 C C . LEU A 1 170 ? 15.06900 -2.25100 20.48100 1.000 27.60857 206 LEU B C 1
ATOM 1367 O O . LEU A 1 170 ? 15.57400 -1.23300 20.00000 1.000 31.13531 206 LEU B O 1
ATOM 1372 N N . PRO A 1 171 ? 15.29000 -3.45000 19.94500 1.000 28.06389 207 PRO B N 1
ATOM 1373 C CA . PRO A 1 171 ? 16.01600 -3.56300 18.67600 1.000 28.11916 207 PRO B CA 1
ATOM 1374 C C . PRO A 1 171 ? 15.26300 -2.84400 17.56800 1.000 31.20637 207 PRO B C 1
ATOM 1375 O O . PRO A 1 171 ? 14.05400 -2.62800 17.65800 1.000 30.60893 207 PRO B O 1
ATOM 1379 N N . GLU A 1 172 ? 15.99200 -2.53000 16.48800 1.000 28.86925 208 GLU B N 1
ATOM 1380 C CA . GLU A 1 172 ? 15.39300 -1.91900 15.30900 1.000 29.71935 208 GLU B CA 1
ATOM 1381 C C . GLU A 1 172 ? 14.22700 -2.76700 14.79900 1.000 33.16713 208 GLU B C 1
ATOM 1382 O O . GLU A 1 172 ? 14.27900 -4.00100 14.79900 1.000 29.27983 208 GLU B O 1
ATOM 1388 N N . LEU A 1 173 ? 13.15700 -2.08400 14.33900 1.000 28.67449 209 LEU B N 1
ATOM 1389 C CA . LEU A 1 173 ? 11.93800 -2.79100 13.95500 1.000 28.33498 209 LEU B CA 1
ATOM 1390 C C . LEU A 1 173 ? 11.87600 -2.98700 12.44700 1.000 30.26152 209 LEU B C 1
ATOM 1391 O O . LEU A 1 173 ? 12.14000 -2.03800 11.68900 1.000 32.59338 209 LEU B O 1
ATOM 1396 N N . PRO A 1 174 ? 11.53900 -4.18200 11.96200 1.000 27.95072 210 PRO B N 1
ATOM 1397 C CA . PRO A 1 174 ? 11.45000 -4.38900 10.51300 1.000 29.30615 210 PRO B CA 1
ATOM 1398 C C . PRO A 1 174 ? 10.22400 -3.70600 9.92800 1.000 29.66145 210 PRO B C 1
ATOM 1399 O O . PRO A 1 174 ? 9.20900 -3.51600 10.60000 1.000 31.36955 210 PRO B O 1
ATOM 1403 N N . PHE A 1 175 ? 10.32600 -3.32400 8.64900 1.000 31.52220 211 PHE B N 1
ATOM 1404 C CA . PHE A 1 175 ? 9.21600 -2.63600 7.99700 1.000 34.39623 211 PHE B CA 1
ATOM 1405 C C . PHE A 1 175 ? 7.97300 -3.51300 7.88100 1.000 35.75692 211 PHE B C 1
ATOM 1406 O O . PHE A 1 175 ? 6.87100 -2.99100 7.66400 1.000 36.55438 211 PHE B O 1
ATOM 1414 N N . SER A 1 176 ? 8.12200 -4.81400 8.04800 1.000 32.22755 212 SER B N 1
ATOM 1415 C CA . SER A 1 176 ? 6.99500 -5.73200 8.03600 1.000 34.91471 212 SER B CA 1
ATOM 1416 C C . SER A 1 176 ? 6.06600 -5.56100 9.22000 1.000 32.31440 212 SER B C 1
ATOM 1417 O O . SER A 1 176 ? 4.96200 -6.04800 9.21100 1.000 34.97788 212 SER B O 1
ATOM 1420 N N . MET A 1 177 ? 6.52400 -4.85900 10.24000 1.000 31.62748 213 MET B N 1
ATOM 1421 C CA . MET A 1 177 ? 5.73600 -4.73800 11.46100 1.000 33.25399 213 MET B CA 1
ATOM 1422 C C . MET A 1 177 ? 4.55400 -3.80800 11.37100 1.000 34.78312 213 MET B C 1
ATOM 1423 O O . MET A 1 177 ? 4.70300 -2.64500 11.07800 1.000 35.22001 213 MET B O 1
ATOM 1428 N N . ASN A 1 178 ? 3.39400 -4.32400 11.68700 1.000 32.07753 214 ASN B N 1
ATOM 1429 C CA . ASN A 1 178 ? 2.21200 -3.52400 11.63800 1.000 36.19645 214 ASN B CA 1
ATOM 1430 C C . ASN A 1 178 ? 1.53800 -3.32800 12.98700 1.000 33.24872 214 ASN B C 1
ATOM 1431 O O . ASN A 1 178 ? 0.60900 -2.56000 13.09100 1.000 35.49636 214 ASN B O 1
ATOM 1436 N N . ARG A 1 179 ? 2.01100 -4.02400 14.01100 1.000 30.60104 215 ARG B N 1
ATOM 1437 C CA . ARG A 1 179 ? 1.45200 -3.88000 15.33200 1.000 31.96962 215 ARG B CA 1
ATOM 1438 C C . ARG A 1 179 ? 2.50200 -4.07900 16.39700 1.000 32.40915 215 ARG B C 1
ATOM 1439 O O . ARG A 1 179 ? 3.05800 -5.14700 16.51000 1.000 30.53524 215 ARG B O 1
ATOM 1447 N N . ALA A 1 180 ? 2.78500 -3.03200 17.15000 1.000 29.29035 216 ALA B N 1
ATOM 1448 C CA . ALA A 1 180 ? 3.73600 -3.13600 18.23200 1.000 29.56144 216 ALA B CA 1
ATOM 1449 C C . ALA A 1 180 ? 3.12500 -2.71000 19.56000 1.000 28.24812 216 ALA B C 1
ATOM 1450 O O . ALA A 1 180 ? 2.85000 -1.54800 19.75800 1.000 31.55905 216 ALA B O 1
ATOM 1452 N N . VAL A 1 181 ? 2.98200 -3.64600 20.48200 1.000 26.74005 217 VAL B N 1
ATOM 1453 C CA . VAL A 1 181 ? 2.37500 -3.38400 21.77600 1.000 26.36895 217 VAL B CA 1
ATOM 1454 C C . VAL A 1 181 ? 3.53500 -3.36300 22.72400 1.000 26.83216 217 VAL B C 1
ATOM 1455 O O . VAL A 1 181 ? 4.03800 -4.40700 23.08900 1.000 27.48751 217 VAL B O 1
ATOM 1459 N N . LEU A 1 182 ? 3.94000 -2.18100 23.15900 1.000 25.43200 218 LEU B N 1
ATOM 1460 C CA . LEU A 1 182 ? 5.18400 -2.02900 23.90900 1.000 28.48236 218 LEU B CA 1
ATOM 1461 C C . LEU A 1 182 ? 5.02000 -1.46500 25.31500 1.000 28.31655 218 LEU B C 1
ATOM 1462 O O . LEU A 1 182 ? 6.03300 -1.08500 25.92400 1.000 27.89545 218 LEU B O 1
ATOM 1467 N N . MET A 1 183 ? 3.80400 -1.43200 25.87400 1.000 25.10301 219 MET B N 1
ATOM 1468 C CA . MET A 1 183 ? 3.59900 -0.66200 27.09400 1.000 29.44037 219 MET B CA 1
ATOM 1469 C C . MET A 1 183 ? 4.31500 -1.25000 28.31300 1.000 29.51143 219 MET B C 1
ATOM 1470 O O . MET A 1 183 ? 4.58600 -2.45300 28.41600 1.000 30.05097 219 MET B O 1
ATOM 1475 N N . ASN A 1 184 ? 4.58600 -0.36100 29.27200 1.000 28.36130 220 ASN B N 1
ATOM 1476 C CA . ASN A 1 184 ? 5.01300 -0.74700 30.61400 1.000 29.73514 220 ASN B CA 1
ATOM 1477 C C . ASN A 1 184 ? 6.27000 -1.60500 30.56600 1.000 29.56407 220 ASN B C 1
ATOM 1478 O O . ASN A 1 184 ? 6.31000 -2.71700 31.09100 1.000 32.54338 220 ASN B O 1
ATOM 1483 N N . ASN A 1 185 ? 7.27700 -1.09100 29.87200 1.000 24.89509 221 ASN B N 1
ATOM 1484 C CA . ASN A 1 185 ? 8.64200 -1.58400 29.90500 1.000 24.70559 221 ASN B CA 1
ATOM 1485 C C . ASN A 1 185 ? 9.51300 -0.45600 30.45400 1.000 28.33234 221 ASN B C 1
ATOM 1486 O O . ASN A 1 185 ? 9.01100 0.47600 31.07700 1.000 28.32708 221 ASN B O 1
ATOM 1491 N N . ASN A 1 186 ? 10.82700 -0.59700 30.31100 1.000 25.01353 222 ASN B N 1
ATOM 1492 C CA . ASN A 1 186 ? 11.78000 0.36000 30.86100 1.000 26.17945 222 ASN B CA 1
ATOM 1493 C C . ASN A 1 186 ? 12.49000 1.13900 29.75600 1.000 25.51622 222 ASN B C 1
ATOM 1494 O O . ASN A 1 186 ? 13.63000 1.57200 29.93000 1.000 30.47734 222 ASN B O 1
ATOM 1499 N N . LEU A 1 187 ? 11.82200 1.32900 28.61600 1.000 24.05025 223 LEU B N 1
ATOM 1500 C CA . LEU A 1 187 ? 12.44200 2.03800 27.49200 1.000 25.32409 223 LEU B CA 1
ATOM 1501 C C . LEU A 1 187 ? 12.59000 3.52200 27.79100 1.000 28.31392 223 LEU B C 1
ATOM 1502 O O . LEU A 1 187 ? 11.65500 4.17600 28.25000 1.000 28.49026 223 LEU B O 1
ATOM 1507 N N . THR A 1 188 ? 13.75800 4.07700 27.46400 1.000 27.08483 224 THR B N 1
ATOM 1508 C CA . THR A 1 188 ? 13.92700 5.52800 27.55200 1.000 26.99008 224 THR B CA 1
ATOM 1509 C C . THR A 1 188 ? 14.05100 6.18600 26.19000 1.000 27.85334 224 THR B C 1
ATOM 1510 O O . THR A 1 188 ? 13.99000 7.42800 26.10800 1.000 31.62748 224 THR B O 1
ATOM 1514 N N . THR A 1 189 ? 14.21400 5.40100 25.13100 1.000 26.73215 225 THR B N 1
ATOM 1515 C CA . THR A 1 189 ? 14.21700 5.91700 23.77200 1.000 27.46119 225 THR B CA 1
ATOM 1516 C C . THR A 1 189 ? 13.57400 4.86000 22.88100 1.000 32.03805 225 THR B C 1
ATOM 1517 O O . THR A 1 189 ? 13.39400 3.69900 23.28000 1.000 29.94306 225 THR B O 1
ATOM 1521 N N . LEU A 1 190 ? 13.20900 5.27000 21.67200 1.000 31.70907 226 LEU B N 1
ATOM 1522 C CA . LEU A 1 190 ? 12.70900 4.32500 20.69400 1.000 30.65631 226 LEU B CA 1
ATOM 1523 C C . LEU A 1 190 ? 13.66700 4.25800 19.51200 1.000 28.36393 226 LEU B C 1
ATOM 1524 O O . LEU A 1 190 ? 14.26900 5.27300 19.13900 1.000 30.70105 226 LEU B O 1
ATOM 1529 N N . PRO A 1 191 ? 13.82700 3.08200 18.89900 1.000 30.73263 227 PRO B N 1
ATOM 1530 C CA . PRO A 1 191 ? 14.64200 3.00100 17.68400 1.000 28.28760 227 PRO B CA 1
ATOM 1531 C C . PRO A 1 191 ? 14.02600 3.82300 16.56300 1.000 34.85944 227 PRO B C 1
ATOM 1532 O O . PRO A 1 191 ? 12.80900 3.83700 16.38100 1.000 29.68514 227 PRO B O 1
ATOM 1536 N N . GLU A 1 192 ? 14.89200 4.49200 15.79600 1.000 29.71935 228 GLU B N 1
ATOM 1537 C CA . GLU A 1 192 ? 14.43300 5.39100 14.73700 1.000 34.30411 228 GLU B CA 1
ATOM 1538 C C . GLU A 1 192 ? 13.59300 4.65700 13.69300 1.000 30.10624 228 GLU B C 1
ATOM 1539 O O . GLU A 1 192 ? 12.71800 5.26200 13.05800 1.000 33.13029 228 GLU B O 1
ATOM 1545 N N . SER A 1 193 ? 13.80900 3.34400 13.53600 1.000 28.89031 229 SER B N 1
ATOM 1546 C CA . SER A 1 193 ? 13.01200 2.57100 12.58900 1.000 33.13555 229 SER B CA 1
ATOM 1547 C C . SER A 1 193 ? 11.52400 2.57000 12.93200 1.000 36.87547 229 SER B C 1
ATOM 1548 O O . SER A 1 193 ? 10.70600 2.26800 12.05700 1.000 34.27516 229 SER B O 1
ATOM 1551 N N . VAL A 1 194 ? 11.14600 2.91600 14.16800 1.000 31.02214 230 VAL B N 1
ATOM 1552 C CA . VAL A 1 194 ? 9.72100 2.95600 14.48600 1.000 32.20649 230 VAL B CA 1
ATOM 1553 C C . VAL A 1 194 ? 9.00900 4.00400 13.63700 1.000 34.65415 230 VAL B C 1
ATOM 1554 O O . VAL A 1 194 ? 7.85100 3.81100 13.24700 1.000 37.08866 230 VAL B O 1
ATOM 1558 N N . LEU A 1 195 ? 9.68500 5.12000 13.32300 1.000 33.52244 231 LEU B N 1
ATOM 1559 C CA . LEU A 1 195 ? 9.07600 6.17500 12.52100 1.000 39.20470 231 LEU B CA 1
ATOM 1560 C C . LEU A 1 195 ? 8.95600 5.80400 11.05200 1.000 37.07813 231 LEU B C 1
ATOM 1561 O O . LEU A 1 195 ? 8.33800 6.55500 10.29100 1.000 40.17587 231 LEU B O 1
ATOM 1566 N N . ARG A 1 196 ? 9.53800 4.68400 10.63700 1.000 39.37051 232 ARG B N 1
ATOM 1567 C CA . ARG A 1 196 ? 9.51200 4.27100 9.24500 1.000 42.50510 232 ARG B CA 1
ATOM 1568 C C . ARG A 1 196 ? 8.51400 3.15500 8.97900 1.000 41.08914 232 ARG B C 1
ATOM 1569 O O . ARG A 1 196 ? 8.38200 2.72200 7.82500 1.000 42.68933 232 ARG B O 1
ATOM 1577 N N . LEU A 1 197 ? 7.79700 2.69600 10.00200 1.000 37.56503 233 LEU B N 1
ATOM 1578 C CA . LEU A 1 197 ? 6.74900 1.72100 9.75600 1.000 39.36788 233 LEU B CA 1
ATOM 1579 C C . LEU A 1 197 ? 5.64600 2.34700 8.90400 1.000 41.49708 233 LEU B C 1
ATOM 1580 O O . LEU A 1 197 ? 5.55200 3.57600 8.74800 1.000 39.75740 233 LEU B O 1
ATOM 1585 N N . ALA A 1 198 ? 4.81400 1.48100 8.33200 1.000 39.64686 234 ALA B N 1
ATOM 1586 C CA . ALA A 1 198 ? 3.74000 1.93800 7.45700 1.000 44.74484 234 ALA B CA 1
ATOM 1587 C C . ALA A 1 198 ? 2.79400 2.89000 8.18800 1.000 43.19465 234 ALA B C 1
ATOM 1588 O O . ALA A 1 198 ? 2.62900 2.82700 9.41100 1.000 41.53919 234 ALA B O 1
ATOM 1590 N N . GLN A 1 199 ? 2.16500 3.77800 7.41300 1.000 40.82595 235 GLN B N 1
ATOM 1591 C CA . GLN A 1 199 ? 1.30600 4.80800 7.98800 1.000 45.56073 235 GLN B CA 1
ATOM 1592 C C . GLN A 1 199 ? 0.15900 4.19700 8.79100 1.000 48.22947 235 GLN B C 1
ATOM 1593 O O . GLN A 1 199 ? -0.31000 4.80000 9.76500 1.000 48.75058 235 GLN B O 1
ATOM 1599 N N . ASN A 1 200 ? -0.27700 3.00600 8.38700 1.000 43.65523 236 ASN B N 1
ATOM 1600 C CA . ASN A 1 200 ? -1.36400 2.31400 9.07400 1.000 46.29502 236 ASN B CA 1
ATOM 1601 C C . ASN A 1 200 ? -0.93900 1.36400 10.19200 1.000 46.05815 236 ASN B C 1
ATOM 1602 O O . ASN A 1 200 ? -1.76200 0.65600 10.73900 1.000 46.57927 236 ASN B O 1
ATOM 1607 N N . ALA A 1 201 ? 0.32600 1.36200 10.53600 1.000 41.04439 237 ALA B N 1
ATOM 1608 C CA . ALA A 1 201 ? 0.79700 0.53600 11.62600 1.000 39.59948 237 ALA B CA 1
ATOM 1609 C C . ALA A 1 201 ? 0.42400 1.13400 12.95200 1.000 40.15745 237 ALA B C 1
ATOM 1610 O O . ALA A 1 201 ? 0.19300 2.31900 13.05700 1.000 39.32577 237 ALA B O 1
ATOM 1612 N N . PHE A 1 202 ? 0.37800 0.30900 13.97500 1.000 34.71206 238 PHE B N 1
ATOM 1613 C CA . PHE A 1 202 ? 0.00300 0.76200 15.28300 1.000 38.35723 238 PHE B CA 1
ATOM 1614 C C . PHE A 1 202 ? 1.09600 0.51400 16.29400 1.000 40.91806 238 PHE B C 1
ATOM 1615 O O . PHE A 1 202 ? 1.58500 -0.59500 16.38800 1.000 33.55402 238 PHE B O 1
ATOM 1623 N N . VAL A 1 203 ? 1.48900 1.54700 17.02500 1.000 34.85418 239 VAL B N 1
ATOM 1624 C CA . VAL A 1 203 ? 2.49000 1.42600 18.04800 1.000 34.24095 239 VAL B CA 1
ATOM 1625 C C . VAL A 1 203 ? 1.96700 2.03100 19.35200 1.000 35.89904 239 VAL B C 1
ATOM 1626 O O . VAL A 1 203 ? 1.45300 3.12700 19.34600 1.000 36.87811 239 VAL B O 1
ATOM 1630 N N . ASN A 1 204 ? 2.10000 1.31800 20.45500 1.000 31.29849 240 ASN B N 1
ATOM 1631 C CA . ASN A 1 204 ? 1.71000 1.86100 21.74300 1.000 29.36931 240 ASN B CA 1
ATOM 1632 C C . ASN A 1 204 ? 2.87100 1.75300 22.71400 1.000 33.81984 240 ASN B C 1
ATOM 1633 O O . ASN A 1 204 ? 3.30500 0.66600 23.03100 1.000 31.52220 240 ASN B O 1
ATOM 1638 N N . VAL A 1 205 ? 3.36400 2.88400 23.19400 1.000 32.27755 241 VAL B N 1
ATOM 1639 C CA . VAL A 1 205 ? 4.52400 2.91800 24.07700 1.000 31.88014 241 VAL B CA 1
ATOM 1640 C C . VAL A 1 205 ? 4.17600 3.47200 25.46000 1.000 30.88002 241 VAL B C 1
ATOM 1641 O O . VAL A 1 205 ? 5.06900 3.87500 26.20700 1.000 32.35388 241 VAL B O 1
ATOM 1645 N N . ALA A 1 206 ? 2.89400 3.46600 25.82400 1.000 31.77223 242 ALA B N 1
ATOM 1646 C CA . ALA A 1 206 ? 2.48300 4.05300 27.10100 1.000 35.33055 242 ALA B CA 1
ATOM 1647 C C . ALA A 1 206 ? 3.17500 3.34300 28.26300 1.000 33.42506 242 ALA B C 1
ATOM 1648 O O . ALA A 1 206 ? 3.46400 2.14400 28.20400 1.000 34.10146 242 ALA B O 1
ATOM 1650 N N . GLY A 1 207 ? 3.47700 4.09700 29.31400 1.000 32.41178 243 GLY B N 1
ATOM 1651 C CA . GLY A 1 207 ? 4.03900 3.49200 30.50500 1.000 35.69375 243 GLY B CA 1
ATOM 1652 C C . GLY A 1 207 ? 5.54200 3.28900 30.48600 1.000 39.08100 243 GLY B C 1
ATOM 1653 O O . GLY A 1 207 ? 6.08200 2.71300 31.43900 1.000 38.31775 243 GLY B O 1
ATOM 1654 N N . ASN A 1 208 ? 6.25000 3.72900 29.41400 1.000 31.72749 244 ASN B N 1
ATOM 1655 C CA . ASN A 1 208 ? 7.70300 3.63900 29.41700 1.000 26.88217 244 ASN B CA 1
ATOM 1656 C C . ASN A 1 208 ? 8.30200 4.96500 29.86000 1.000 29.83516 244 ASN B C 1
ATOM 1657 O O . ASN A 1 208 ? 7.74100 6.02200 29.56300 1.000 32.14596 244 ASN B O 1
ATOM 1662 N N . PRO A 1 209 ? 9.45100 4.94700 30.55200 1.000 32.18544 245 PRO B N 1
ATOM 1663 C CA . PRO A 1 209 ? 10.10500 6.20900 30.97800 1.000 33.28294 245 PRO B CA 1
ATOM 1664 C C . PRO A 1 209 ? 10.86100 6.90200 29.84700 1.000 30.33522 245 PRO B C 1
ATOM 1665 O O . PRO A 1 209 ? 12.09000 7.07400 29.88400 1.000 30.67999 245 PRO B O 1
ATOM 1669 N N . LEU A 1 210 ? 10.13000 7.32100 28.81800 1.000 31.79065 246 LEU B N 1
ATOM 1670 C CA . LEU A 1 210 ? 10.77100 7.94700 27.66400 1.000 34.23568 246 LEU B CA 1
ATOM 1671 C C . LEU A 1 210 ? 11.34200 9.30100 28.07000 1.000 31.70380 246 LEU B C 1
ATOM 1672 O O . LEU A 1 210 ? 10.66000 10.10100 28.71900 1.000 33.30136 246 LEU B O 1
ATOM 1677 N N . SER A 1 211 ? 12.58800 9.56000 27.66900 1.000 29.67461 247 SER B N 1
ATOM 1678 C CA . SER A 1 211 ? 13.25000 10.78600 28.10500 1.000 31.64327 247 SER B CA 1
ATOM 1679 C C . SER A 1 211 ? 12.63800 12.02400 27.44700 1.000 32.59338 247 SER B C 1
ATOM 1680 O O . SER A 1 211 ? 11.91000 11.95200 26.45500 1.000 27.66121 247 SER B O 1
ATOM 1683 N N . GLY A 1 212 ? 12.98200 13.18700 28.00600 1.000 28.80872 248 GLY B N 1
ATOM 1684 C CA . GLY A 1 212 ? 12.58700 14.44600 27.38300 1.000 32.03805 248 GLY B CA 1
ATOM 1685 C C . GLY A 1 212 ? 13.09300 14.57500 25.95900 1.000 29.88253 248 GLY B C 1
ATOM 1686 O O . GLY A 1 212 ? 12.35600 14.98400 25.05500 1.000 30.44576 248 GLY B O 1
ATOM 1687 N N . HIS A 1 213 ? 14.35600 14.22900 25.73600 1.000 27.71122 249 HIS B N 1
ATOM 1688 C CA . HIS A 1 213 ? 14.90900 14.32800 24.38600 1.000 27.02692 249 HIS B CA 1
ATOM 1689 C C . HIS A 1 213 ? 14.19000 13.38600 23.41600 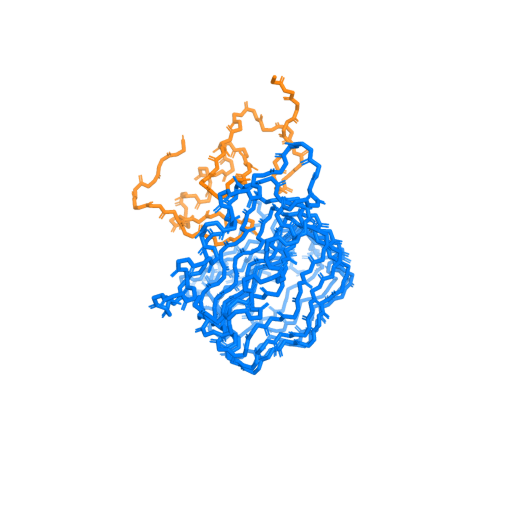1.000 28.53763 249 HIS B C 1
ATOM 1690 O O . HIS A 1 213 ? 13.94700 13.74300 22.25600 1.000 29.82200 249 HIS B O 1
ATOM 1697 N N . THR A 1 214 ? 13.84800 12.17500 23.86600 1.000 28.05863 250 THR B N 1
ATOM 1698 C CA . THR A 1 214 ? 13.05500 11.26500 23.03800 1.000 27.20326 250 THR B CA 1
ATOM 1699 C C . THR A 1 214 ? 11.68700 11.86700 22.71200 1.000 29.86674 250 THR B C 1
ATOM 1700 O O . THR A 1 214 ? 11.25300 11.87300 21.55300 1.000 29.97465 250 THR B O 1
ATOM 1704 N N . MET A 1 215 ? 11.01500 12.42700 23.71300 1.000 26.59266 251 MET B N 1
ATOM 1705 C CA . MET A 1 215 ? 9.68200 12.99100 23.48900 1.000 35.73060 251 MET B CA 1
ATOM 1706 C C . MET A 1 215 ? 9.73200 14.18500 22.52800 1.000 33.51981 251 MET B C 1
ATOM 1707 O O . MET A 1 215 ? 8.87000 14.31900 21.64600 1.000 36.55175 251 MET B O 1
ATOM 1712 N N . ARG A 1 216 ? 10.73400 15.06800 22.67600 1.000 33.27504 252 ARG B N 1
ATOM 1713 C CA . ARG A 1 216 ? 10.85100 16.19600 21.75200 1.000 36.53596 252 ARG B CA 1
ATOM 1714 C C . ARG A 1 216 ? 11.10800 15.71700 20.33000 1.000 33.75931 252 ARG B C 1
ATOM 1715 O O . ARG A 1 216 ? 10.57500 16.28300 19.36600 1.000 36.81494 252 ARG B O 1
ATOM 1723 N N . THR A 1 217 ? 11.95900 14.70100 20.18100 1.000 35.62532 253 THR B N 1
ATOM 1724 C CA . THR A 1 217 ? 12.22800 14.13600 18.86600 1.000 36.92285 253 THR B CA 1
ATOM 1725 C C . THR A 1 217 ? 10.96800 13.53600 18.26000 1.000 37.67294 253 THR B C 1
ATOM 1726 O O . THR A 1 217 ? 10.64700 13.78100 17.09100 1.000 38.43619 253 THR B O 1
ATOM 1730 N N . LEU A 1 218 ? 10.23900 12.73800 19.04100 1.000 34.54625 254 LEU B N 1
ATOM 1731 C CA . LEU A 1 218 ? 9.02300 12.13200 18.50600 1.000 39.59422 254 LEU B CA 1
ATOM 1732 C C . LEU A 1 218 ? 7.95000 13.18100 18.21900 1.000 42.34718 254 LEU B C 1
ATOM 1733 O O . LEU A 1 218 ? 7.29900 13.13300 17.16600 1.000 45.58441 254 LEU B O 1
ATOM 1738 N N . GLN A 1 219 ? 7.76600 14.15600 19.11800 1.000 41.21547 255 GLN B N 1
ATOM 1739 C CA . GLN A 1 219 ? 6.77200 15.19100 18.84800 1.000 43.57101 255 GLN B CA 1
ATOM 1740 C C . GLN A 1 219 ? 7.10500 15.94000 17.56100 1.000 48.64004 255 GLN B C 1
ATOM 1741 O O . GLN A 1 219 ? 6.20800 16.23700 16.76100 1.000 45.21595 255 GLN B O 1
ATOM 1747 N N . GLN A 1 220 ? 8.39100 16.24200 17.32900 1.000 40.77594 256 GLN B N 1
ATOM 1748 C CA . GLN A 1 220 ? 8.74300 16.99100 16.12600 1.000 42.31823 256 GLN B CA 1
ATOM 1749 C C . GLN A 1 220 ? 8.39100 16.21600 14.86100 1.000 41.48919 256 GLN B C 1
ATOM 1750 O O . GLN A 1 220 ? 7.84900 16.78100 13.90200 1.000 42.10242 256 GLN B O 1
ATOM 1756 N N . ILE A 1 221 ? 8.70300 14.92600 14.82700 1.000 43.31309 257 ILE B N 1
ATOM 1757 C CA . ILE A 1 221 ? 8.52700 14.17900 13.59100 1.000 41.82607 257 ILE B CA 1
ATOM 1758 C C . ILE A 1 221 ? 7.06200 13.82600 13.36700 1.000 39.36261 257 ILE B C 1
ATOM 1759 O O . ILE A 1 221 ? 6.52800 14.01500 12.26700 1.000 41.64183 257 ILE B O 1
ATOM 1764 N N . THR A 1 222 ? 6.38700 13.31800 14.40200 1.000 36.43332 258 THR B N 1
ATOM 1765 C CA . THR A 1 222 ? 5.02500 12.82500 14.21700 1.000 38.35460 258 THR B CA 1
ATOM 1766 C C . THR A 1 222 ? 4.02200 13.94700 13.98600 1.000 44.88696 258 THR B C 1
ATOM 1767 O O . THR A 1 222 ? 2.95800 13.68900 13.41500 1.000 47.23198 258 THR B O 1
ATOM 1771 N N . THR A 1 223 ? 4.32500 15.17600 14.40700 1.000 44.74747 259 THR B N 1
ATOM 1772 C CA . THR A 1 223 ? 3.42800 16.30200 14.16600 1.000 47.28988 259 THR B CA 1
ATOM 1773 C C . THR A 1 223 ? 3.85800 17.17000 12.988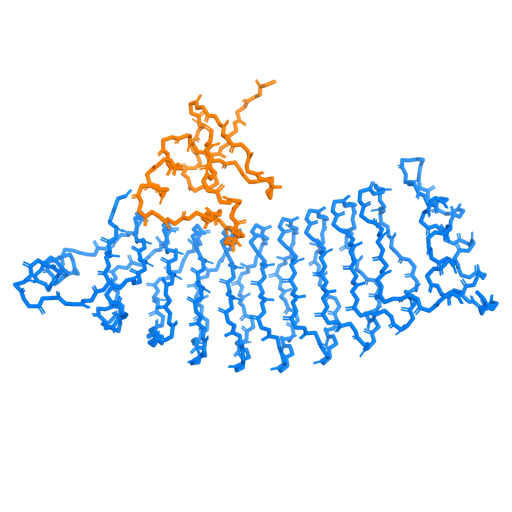00 1.000 50.55343 259 THR B C 1
ATOM 1774 O O . THR A 1 223 ? 3.22800 18.20400 12.73200 1.000 57.86220 259 THR B O 1
ATOM 1778 N N . GLY A 1 224 ? 4.89700 16.77400 12.25600 1.000 53.00109 260 GLY B N 1
ATOM 1779 C CA . GLY A 1 224 ? 5.31800 17.49200 11.07600 1.000 54.18018 260 GLY B CA 1
ATOM 1780 C C . GLY A 1 224 ? 4.32100 17.33900 9.94400 1.000 62.91281 260 GLY B C 1
ATOM 1781 O O . GLY A 1 224 ? 3.58900 16.34700 9.86600 1.000 59.01234 260 GLY B O 1
ATOM 1782 N N . PRO A 1 225 ? 4.27700 18.32000 9.03900 1.000 66.50008 261 PRO B N 1
ATOM 1783 C CA . PRO A 1 225 ? 3.25500 18.28100 7.97400 1.000 67.97394 261 PRO B CA 1
ATOM 1784 C C . PRO A 1 225 ? 3.39800 17.10000 7.02600 1.000 70.73480 261 PRO B C 1
ATOM 1785 O O . PRO A 1 225 ? 2.38900 16.63200 6.48500 1.000 73.43512 261 PRO B O 1
ATOM 1789 N N . ASP A 1 226 ? 4.61400 16.58900 6.82300 1.000 70.55056 262 ASP B N 1
ATOM 1790 C CA . ASP A 1 226 ? 4.88300 15.54200 5.84400 1.000 70.31106 262 ASP B CA 1
ATOM 1791 C C . ASP A 1 226 ? 5.08600 14.17300 6.48400 1.000 66.26847 262 ASP B C 1
ATOM 1792 O O . ASP A 1 226 ? 5.68800 13.28900 5.86400 1.000 65.91053 262 ASP B O 1
ATOM 1797 N N . TYR A 1 227 ? 4.60400 13.98400 7.71100 1.000 61.35999 263 TYR B N 1
ATOM 1798 C CA . TYR A 1 227 ? 4.78300 12.71600 8.40300 1.000 52.73527 263 TYR B CA 1
ATOM 1799 C C . TYR A 1 227 ? 3.85300 11.64900 7.83100 1.000 55.96987 263 TYR B C 1
ATOM 1800 O O . TYR A 1 227 ? 2.64200 11.86000 7.70800 1.000 55.29347 263 TYR B O 1
ATOM 1809 N N . SER A 1 228 ? 4.42700 10.48900 7.49300 1.000 56.30412 264 SER B N 1
ATOM 1810 C CA . SER A 1 228 ? 3.66500 9.36500 6.96200 1.000 51.99834 264 SER B CA 1
ATOM 1811 C C . SER A 1 228 ? 4.01100 8.07500 7.68900 1.000 52.47208 264 SER B C 1
ATOM 1812 O O . SER A 1 228 ? 3.82500 6.98600 7.13300 1.000 52.83002 264 SER B O 1
ATOM 1815 N N . GLY A 1 229 ? 4.54100 8.18000 8.90900 1.000 46.77140 265 GLY B N 1
ATOM 1816 C CA . GLY A 1 229 ? 4.85400 7.02400 9.70600 1.000 44.52376 265 GLY B CA 1
ATOM 1817 C C . GLY A 1 229 ? 3.64800 6.58800 10.50800 1.000 48.30579 265 GLY B C 1
ATOM 1818 O O . GLY A 1 229 ? 2.53000 7.08400 10.31400 1.000 49.53752 265 GLY B O 1
ATOM 1819 N N . PRO A 1 230 ? 3.85700 5.66600 11.44100 1.000 44.82116 266 PRO B N 1
ATOM 1820 C CA . PRO A 1 230 ? 2.73200 5.07200 12.16400 1.000 41.61025 266 PRO B CA 1
ATOM 1821 C C . PRO A 1 230 ? 2.13300 6.03100 13.17900 1.000 49.31644 266 PRO B C 1
ATOM 1822 O O . PRO A 1 230 ? 2.71700 7.04100 13.57700 1.000 40.69172 266 PRO B O 1
ATOM 1826 N N . ARG A 1 231 ? 0.99000 5.61600 13.69400 1.000 54.47495 267 ARG B N 1
ATOM 1827 C CA . ARG A 1 231 ? 0.37400 6.35400 14.76300 1.000 60.41777 267 ARG B CA 1
ATOM 1828 C C . ARG A 1 231 ? 0.98300 5.78300 16.02600 1.000 51.59303 267 ARG B C 1
ATOM 1829 O O . ARG A 1 231 ? 0.97300 4.58000 16.22100 1.000 53.72486 267 ARG B O 1
ATOM 1837 N N . ILE A 1 232 ? 1.50800 6.63200 16.87100 1.000 46.37925 268 ILE B N 1
ATOM 1838 C CA . ILE A 1 232 ? 2.20200 6.24200 18.09800 1.000 44.54218 268 ILE B CA 1
ATOM 1839 C C . ILE A 1 232 ? 1.38900 6.74500 19.28300 1.000 42.96041 268 ILE B C 1
ATOM 1840 O O . ILE A 1 232 ? 1.14400 7.95300 19.41500 1.000 43.45784 268 ILE B O 1
ATOM 1845 N N . PHE A 1 233 ? 0.98000 5.82700 20.14900 1.000 37.50186 269 PHE B N 1
ATOM 1846 C CA . PHE A 1 233 ? 0.21500 6.18300 21.33500 1.000 40.83911 269 PHE B CA 1
ATOM 1847 C C . PHE A 1 233 ? 1.14200 6.26600 22.53900 1.000 43.34993 269 PHE B C 1
ATOM 1848 O O . PHE A 1 233 ? 1.88300 5.32500 22.81800 1.000 36.36225 269 PHE B O 1
ATOM 1856 N N . PHE A 1 234 ? 1.11600 7.40700 23.23200 1.000 37.04392 270 PHE B N 1
ATOM 1857 C CA . PHE A 1 234 ? 1.92800 7.61300 24.42500 1.000 40.04691 270 PHE B CA 1
ATOM 1858 C C . PHE A 1 234 ? 1.14100 7.45100 25.71600 1.000 44.21320 270 PHE B C 1
ATOM 1859 O O . PHE A 1 234 ? 1.73900 7.48200 26.79800 1.000 51.24562 270 PHE B O 1
ATOM 1867 N N . SER A 1 235 ? -0.17200 7.26800 25.62700 1.000 49.07694 271 SER B N 1
ATOM 1868 C CA . SER A 1 235 ? -1.01900 7.09900 26.79700 1.000 56.74891 271 SER B CA 1
ATOM 1869 C C . SER A 1 235 ? -2.04100 5.99300 26.54700 1.000 62.09955 271 SER B C 1
ATOM 1870 O O . SER A 1 235 ? -2.60700 5.43400 27.49000 1.000 65.44469 271 SER B O 1
ATOM 1874 N N . PHE B 2 3 ? -17.02300 -12.60900 43.49900 1.000 86.23929 3992 PHE C N 1
ATOM 1875 C CA . PHE B 2 3 ? -16.56200 -11.46300 42.71500 1.000 84.42328 3992 PHE C CA 1
ATOM 1876 C C . PHE B 2 3 ? -15.52100 -10.65300 43.48800 1.000 85.76555 3992 PHE C C 1
ATOM 1877 O O . PHE B 2 3 ? -15.87200 -9.81800 44.32400 1.000 88.86592 3992 PHE C O 1
ATOM 1879 N N . GLY B 2 4 ? -14.24700 -10.90200 43.20900 1.000 72.36131 3993 GLY C N 1
ATOM 1880 C CA . GLY B 2 4 ? -13.14200 -10.24200 43.87900 1.000 72.87453 3993 GLY C CA 1
ATOM 1881 C C . GLY B 2 4 ? -12.51100 -9.14600 43.04400 1.000 71.20064 3993 GLY C C 1
ATOM 1882 O O . GLY B 2 4 ? -13.17300 -8.48500 42.23400 1.000 67.47914 3993 GLY C O 1
ATOM 1883 N N . ILE B 2 5 ? -11.21300 -8.94800 43.24600 1.000 71.00062 3994 ILE C N 1
ATOM 1884 C CA . ILE B 2 5 ? -10.44900 -7.93600 42.52700 1.000 69.27146 3994 ILE C CA 1
ATOM 1885 C C . ILE B 2 5 ? -9.85100 -8.57500 41.27800 1.000 69.53465 3994 ILE C C 1
ATOM 1886 O O . ILE B 2 5 ? -9.23800 -9.64700 41.35000 1.000 72.04285 3994 ILE C O 1
ATOM 1891 N N . GLN B 2 6 ? -10.03700 -7.92900 40.13700 1.000 67.60284 3995 GLN C N 1
ATOM 1892 C CA . GLN B 2 6 ? -9.54200 -8.46300 38.89100 1.000 69.04512 3995 GLN C CA 1
ATOM 1893 C C . GLN B 2 6 ? -8.63700 -7.45100 38.22700 1.000 71.36119 3995 GLN C C 1
ATOM 1894 O O . GLN B 2 6 ? -9.09100 -6.42400 37.75700 1.000 71.91389 3995 GLN C O 1
ATOM 1900 N N . PRO B 2 7 ? -7.32200 -7.74900 38.19900 1.000 73.34037 3996 PRO C N 1
ATOM 1901 C CA . PRO B 2 7 ? -6.48200 -6.69300 37.65400 1.000 73.51408 3996 PRO C CA 1
ATOM 1902 C C . PRO B 2 7 ? -6.47000 -6.63200 36.16100 1.000 74.48261 3996 PRO C C 1
ATOM 1903 O O . PRO B 2 7 ? -6.58900 -7.64500 35.48700 1.000 73.86412 3996 PRO C O 1
ATOM 1907 N N . CYS B 2 8 ? -6.36900 -5.42200 35.63100 1.000 71.82440 3997 CYS C N 1
ATOM 1908 C CA . CYS B 2 8 ? -6.28400 -5.26900 34.20100 1.000 73.64567 3997 CYS C CA 1
ATOM 1909 C C . CYS B 2 8 ? -4.98700 -5.91900 33.81300 1.000 77.89618 3997 CYS C C 1
ATOM 1910 O O . CYS B 2 8 ? -3.99800 -5.79200 34.52400 1.000 79.42794 3997 CYS C O 1
ATOM 1913 N N . SER B 2 9 ? -4.97400 -6.59700 32.68000 1.000 80.28331 3998 SER C N 1
ATOM 1914 C CA . SER B 2 9 ? -3.77200 -7.32800 32.26800 1.000 85.14705 3998 SER C CA 1
ATOM 1915 C C . SER B 2 9 ? -2.66000 -6.32700 32.07500 1.000 88.02108 3998 SER C C 1
ATOM 1916 O O . SER B 2 9 ? -1.51500 -6.58800 32.42700 1.000 91.60309 3998 SER C O 1
ATOM 1919 N N . ILE B 2 10 ? -3.00600 -5.17600 31.53600 1.000 86.91042 3999 ILE C N 1
ATOM 1920 C CA . ILE B 2 10 ? -2.03300 -4.12900 31.31700 1.000 91.60309 3999 ILE C CA 1
ATOM 1921 C C . ILE B 2 10 ? -1.76300 -3.25300 32.52600 1.000 87.97634 3999 ILE C C 1
ATOM 1922 O O . ILE B 2 10 ? -0.62400 -3.18000 32.99100 1.000 90.62139 3999 ILE C O 1
ATOM 1927 N N . CYS B 2 11 ? -2.80600 -2.65100 33.09700 1.000 83.67056 4000 CYS C N 1
ATOM 1928 C CA . CYS B 2 11 ? -2.60500 -1.65000 34.13000 1.000 82.32566 4000 CYS C CA 1
ATOM 1929 C C . CYS B 2 11 ? -2.70600 -2.10500 35.58300 1.000 86.77619 4000 CYS C C 1
ATOM 1930 O O . CYS B 2 11 ? -2.58300 -1.29300 36.48500 1.000 89.44230 4000 CYS C O 1
ATOM 1933 N N . LEU B 2 12 ? -2.88600 -3.39600 35.80500 1.000 84.67594 4001 LEU C N 1
ATOM 1934 C CA . LEU B 2 12 ? -2.97700 -3.95000 37.15400 1.000 84.56803 4001 LEU C CA 1
ATOM 1935 C C . LEU B 2 12 ? -3.93400 -3.17300 37.99200 1.000 92.89008 4001 LEU C C 1
ATOM 1936 O O . LEU B 2 12 ? -3.81200 -3.13400 39.21900 1.000 83.69688 4001 LEU C O 1
ATOM 1941 N N . GLY B 2 13 ? -4.91700 -2.58100 37.34200 1.000 82.39409 4002 GLY C N 1
ATOM 1942 C CA . GLY B 2 13 ? -5.78800 -1.73800 38.07800 1.000 89.07384 4002 GLY C CA 1
ATOM 1943 C C . GLY B 2 13 ? -7.03000 -2.51100 38.11400 1.000 91.01618 4002 GLY C C 1
ATOM 1944 O O . GLY B 2 13 ? -7.43700 -3.06600 37.10100 1.000 87.44733 4002 GLY C O 1
ATOM 1945 N N . ASP B 2 14 ? -7.61900 -2.61000 39.28800 1.000 94.43501 4003 ASP C N 1
ATOM 1946 C CA . ASP B 2 14 ? -8.92900 -3.25200 39.28100 1.000 93.09274 4003 ASP C CA 1
ATOM 1947 C C . ASP B 2 14 ? -9.83800 -2.58100 38.27300 1.000 94.33236 4003 ASP C C 1
ATOM 1948 O O . ASP B 2 14 ? -10.22900 -1.42700 38.45300 1.000 105.12839 4003 ASP C O 1
ATOM 1953 N N . ALA B 2 15 ? -10.17300 -3.30100 37.21000 1.000 83.69425 4004 ALA C N 1
ATOM 1954 C CA . ALA B 2 15 ? -11.03000 -2.74000 36.18600 1.000 81.10446 4004 ALA C CA 1
ATOM 1955 C C . ALA B 2 15 ? -12.36400 -2.34400 36.79000 1.000 89.81077 4004 ALA C C 1
ATOM 1956 O O . ALA B 2 15 ? -12.96200 -3.11600 37.54000 1.000 88.96856 4004 ALA C O 1
ATOM 1958 N N . LYS B 2 16 ? -12.83700 -1.14400 36.47200 1.000 108.44195 4005 LYS C N 1
ATOM 1959 C CA . LYS B 2 16 ? -14.14500 -0.71600 36.95500 1.000 109.23415 4005 LYS C CA 1
ATOM 1960 C C . LYS B 2 16 ? -15.21300 -1.60900 36.35800 1.000 109.62893 4005 LYS C C 1
ATOM 1961 O O . LYS B 2 16 ? -16.14600 -2.01700 37.04900 1.000 111.33177 4005 LYS C O 1
ATOM 1967 N N . ASP B 2 17 ? -15.07600 -1.92300 35.07500 1.000 91.91892 4006 ASP C N 1
ATOM 1968 C CA . ASP B 2 17 ? -16.02400 -2.79900 34.40400 1.000 81.69664 4006 ASP C CA 1
ATOM 1969 C C . ASP B 2 17 ? -15.20400 -3.85600 33.69600 1.000 71.67438 4006 ASP C C 1
ATOM 1970 O O . ASP B 2 17 ? -14.92200 -3.72500 32.50700 1.000 70.18473 4006 ASP C O 1
ATOM 1975 N N . PRO B 2 18 ? -14.79300 -4.90300 34.42400 1.000 76.05912 4007 PRO C N 1
ATOM 1976 C CA . PRO B 2 18 ? -13.90400 -5.87700 33.78300 1.000 70.51635 4007 PRO C CA 1
ATOM 1977 C C . PRO B 2 18 ? -14.56100 -6.56400 32.60100 1.000 68.33714 4007 PRO C C 1
ATOM 1978 O O . PRO B 2 18 ? -15.70800 -6.99900 32.70100 1.000 73.69831 4007 PRO C O 1
ATOM 1982 N N . VAL B 2 19 ? -13.83800 -6.67100 31.49200 1.000 67.35544 4008 VAL C N 1
ATOM 1983 C CA . VAL B 2 19 ? -14.37100 -7.36300 30.32800 1.000 63.64974 4008 VAL C CA 1
ATOM 1984 C C . VAL B 2 19 ? -13.48500 -8.55600 30.03000 1.000 61.37315 4008 VAL C C 1
ATOM 1985 O O . VAL B 2 19 ? -12.27500 -8.41100 29.86500 1.000 58.28330 4008 VAL C O 1
ATOM 1989 N N . CYS B 2 20 ? -14.08600 -9.73500 29.94900 1.000 60.87835 4009 CYS C N 1
ATOM 1990 C CA . CYS B 2 20 ? -13.31900 -10.93400 29.65900 1.000 58.51491 4009 CYS C CA 1
ATOM 1991 C C . CYS B 2 20 ? -13.45300 -11.28200 28.19000 1.000 61.38631 4009 CYS C C 1
ATOM 1992 O O . CYS B 2 20 ? -14.53600 -11.65000 27.73400 1.000 61.15207 4009 CYS C O 1
ATOM 1995 N N . LEU B 2 21 ? -12.36100 -11.16300 27.44200 1.000 56.74628 4010 LEU C N 1
ATOM 1996 C CA . LEU B 2 21 ? -12.38900 -11.50800 26.04400 1.000 60.48883 4010 LEU C CA 1
ATOM 1997 C C . LEU B 2 21 ? -12.41900 -13.00600 25.86700 1.000 56.27254 4010 LEU C C 1
ATOM 1998 O O . LEU B 2 21 ? -12.22800 -13.73800 26.81200 1.000 55.12503 4010 LEU C O 1
ATOM 2003 N N . PRO B 2 22 ? -12.67900 -13.46600 24.65600 1.000 57.72534 4011 PRO C N 1
ATOM 2004 C CA . PRO B 2 22 ? -12.82300 -14.90900 24.46800 1.000 58.07538 4011 PRO C CA 1
ATOM 2005 C C . PRO B 2 22 ? -11.55000 -15.69300 24.80700 1.000 57.19633 4011 PRO C C 1
ATOM 2006 O O . PRO B 2 22 ? -11.62300 -16.87800 25.08400 1.000 54.68814 4011 PRO C O 1
ATOM 2010 N N . CYS B 2 23 ? -10.40000 -15.02900 24.77100 1.000 51.57460 4012 CYS C N 1
ATOM 2011 C CA . CYS B 2 23 ? -9.13800 -15.69000 25.09200 1.000 48.46634 4012 CYS C CA 1
ATOM 2012 C C . CYS B 2 23 ? -8.90700 -15.65500 26.58900 1.000 52.33785 4012 CYS C C 1
ATOM 2013 O O . CYS B 2 23 ? -7.77200 -15.80500 27.04500 1.000 47.23724 4012 CYS C O 1
ATOM 2016 N N . ASP B 2 24 ? -9.97200 -15.42700 27.35300 1.000 49.31118 4013 ASP C N 1
ATOM 2017 C CA . ASP B 2 24 ? -9.87600 -15.38400 28.81500 1.000 49.29802 4013 ASP C CA 1
ATOM 2018 C C . ASP B 2 24 ? -8.87400 -14.36600 29.33900 1.000 49.53225 4013 ASP C C 1
ATOM 2019 O O . ASP B 2 24 ? -8.17300 -14.63200 30.31500 1.000 52.79844 4013 ASP C O 1
ATOM 2024 N N . HIS B 2 25 ? -8.73500 -13.22500 28.68700 1.000 46.73455 4014 HIS C N 1
ATOM 2025 C CA . HIS B 2 25 ? -7.89300 -12.17800 29.21200 1.000 45.86603 4014 HIS C CA 1
ATOM 2026 C C . HIS B 2 25 ? -8.74500 -10.95900 29.60000 1.000 48.63741 4014 HIS C C 1
ATOM 2027 O O . HIS B 2 25 ? -9.55400 -10.51200 28.81500 1.000 50.41394 4014 HIS C O 1
ATOM 2034 N N . VAL B 2 26 ? -8.53300 -10.42600 30.79300 1.000 49.28486 4015 VAL C N 1
ATOM 2035 C CA . VAL B 2 26 ? -9.38200 -9.35000 31.28500 1.000 52.20626 4015 VAL C CA 1
ATOM 2036 C C . VAL B 2 26 ? -8.74000 -7.98900 31.22600 1.000 52.55630 4015 VAL C C 1
ATOM 2037 O O . VAL B 2 26 ? -7.58300 -7.82500 31.57800 1.000 55.49876 4015 VAL C O 1
ATOM 2041 N N . HIS B 2 27 ? -9.50300 -6.99300 30.79700 1.000 55.02239 4016 HIS C N 1
ATOM 2042 C CA . HIS B 2 27 ? -8.99900 -5.63400 30.69700 1.000 62.01796 4016 HIS C CA 1
ATOM 2043 C C . HIS B 2 27 ? -10.08000 -4.65900 31.14300 1.000 59.77559 4016 HIS C C 1
ATOM 2044 O O . HIS B 2 27 ? -11.24300 -5.01300 31.17800 1.000 63.99715 4016 HIS C O 1
ATOM 2051 N N . CYS B 2 28 ? -9.72800 -3.41600 31.42300 1.000 74.78528 4017 CYS C N 1
ATOM 2052 C CA . CYS B 2 28 ? -10.78500 -2.43200 31.73900 1.000 74.72738 4017 CYS C CA 1
ATOM 2053 C C . CYS B 2 28 ? -11.61600 -2.07300 30.51800 1.000 78.31202 4017 CYS C C 1
ATOM 2054 O O . CYS B 2 28 ? -11.08200 -1.97900 29.42800 1.000 79.35688 4017 CYS C O 1
ATOM 2057 N N . LEU B 2 29 ? -12.91200 -1.87400 30.69600 1.000 75.35640 4018 LEU C N 1
ATOM 2058 C CA . LEU B 2 29 ? -13.81600 -1.51400 29.60100 1.000 83.37842 4018 LEU C CA 1
ATOM 2059 C C . LEU B 2 29 ? -13.39200 -0.29100 28.83600 1.000 81.45450 4018 LEU C C 1
ATOM 2060 O O . LEU B 2 29 ? -13.51200 -0.24200 27.62000 1.000 81.89929 4018 LEU C O 1
ATOM 2065 N N . ARG B 2 30 ? -12.89100 0.68800 29.55300 1.000 88.08688 4019 ARG C N 1
ATOM 2066 C CA . ARG B 2 30 ? -12.45600 1.90300 28.91100 1.000 89.31597 4019 ARG C CA 1
ATOM 2067 C C . ARG B 2 30 ? -11.25500 1.60800 28.06600 1.000 89.29755 4019 ARG C C 1
ATOM 2068 O O . ARG B 2 30 ? -11.15000 2.08600 26.94900 1.000 89.83972 4019 ARG C O 1
ATOM 2070 N N . CYS B 2 31 ? -10.33600 0.83600 28.60300 1.000 72.00600 4020 CYS C N 1
ATOM 2071 C CA . CYS B 2 31 ? -9.10700 0.58500 27.87800 1.000 91.51360 4020 CYS C CA 1
ATOM 2072 C C . CYS B 2 31 ? -9.40700 -0.14600 26.58500 1.000 88.56851 4020 CYS C C 1
ATOM 2073 O O . CYS B 2 31 ? -8.83500 0.15000 25.54900 1.000 85.96820 4020 CYS C O 1
ATOM 2076 N N . LEU B 2 32 ? -10.32300 -1.08800 26.64000 1.000 80.29384 4021 LEU C N 1
ATOM 2077 C CA . LEU B 2 32 ? -10.69800 -1.78200 25.43500 1.000 79.43847 4021 LEU C CA 1
ATOM 2078 C C . LEU B 2 32 ? -11.33900 -0.85600 24.42600 1.000 84.04692 4021 LEU C C 1
ATOM 2079 O O . LEU B 2 32 ? -11.02800 -0.90600 23.24500 1.000 81.66769 4021 LEU C O 1
ATOM 2084 N N . ARG B 2 33 ? -12.21100 0.02400 24.89500 1.000 87.14992 4022 ARG C N 1
ATOM 2085 C CA . ARG B 2 33 ? -12.89400 0.91100 23.98500 1.000 82.04142 4022 ARG C CA 1
ATOM 2086 C C . ARG B 2 33 ? -11.86300 1.77100 23.30000 1.000 81.01234 4022 ARG C C 1
ATOM 2087 O O . ARG B 2 33 ? -11.94500 1.97700 22.10300 1.000 81.49661 4022 ARG C O 1
ATOM 2095 N N . ALA B 2 34 ? -10.86300 2.23100 24.04500 1.000 86.10769 4023 ALA C N 1
ATOM 2096 C CA . ALA B 2 34 ? -9.78200 3.03100 23.47200 1.000 84.22062 4023 ALA C CA 1
ATOM 2097 C C . ALA B 2 34 ? -8.99000 2.32000 22.40200 1.000 76.94607 4023 ALA C C 1
ATOM 2098 O O . ALA B 2 34 ? -8.61500 2.93700 21.42100 1.000 73.28510 4023 ALA C O 1
ATOM 2100 N N . TRP B 2 35 ? -8.70800 1.03100 22.58300 1.000 81.75717 4024 TRP C N 1
ATOM 2101 C CA . TRP B 2 35 ? -8.03800 0.24300 21.52900 1.000 78.27517 4024 TRP C CA 1
ATOM 2102 C C . TRP B 2 35 ? -8.93000 0.00800 20.32900 1.000 76.52760 4024 TRP C C 1
ATOM 2103 O O . TRP B 2 35 ? -8.49000 0.06400 19.19000 1.000 71.55332 4024 TRP C O 1
ATOM 2114 N N . PHE B 2 36 ? -10.18700 -0.27300 20.58800 1.000 74.36681 4025 PHE C N 1
ATOM 2115 C CA . PHE B 2 36 ? -11.10700 -0.55600 19.51500 1.000 71.52963 4025 PHE C CA 1
ATOM 2116 C C . PHE B 2 36 ? -11.42300 0.71100 18.73700 1.000 72.82715 4025 PHE C C 1
ATOM 2117 O O . PHE B 2 36 ? -11.79400 0.63300 17.57600 1.000 75.89857 4025 PHE C O 1
ATOM 2125 N N . ALA B 2 37 ? -11.26400 1.86800 19.37400 1.000 68.32661 4026 ALA C N 1
ATOM 2126 C CA . ALA B 2 37 ? -11.47300 3.13900 18.68900 1.000 68.82404 4026 ALA C CA 1
ATOM 2127 C C . ALA B 2 37 ? -10.48700 3.33400 17.54600 1.000 75.31166 4026 ALA C C 1
ATOM 2128 O O . ALA B 2 37 ? -10.79500 4.03900 16.58000 1.000 69.26620 4026 ALA C O 1
ATOM 2130 N N . SER B 2 38 ? -9.30600 2.72400 17.63100 1.000 72.51133 4027 SER C N 1
ATOM 2131 C CA . SER B 2 38 ? -8.32900 2.77800 16.55400 1.000 81.30449 4027 SER C CA 1
ATOM 2132 C C . SER B 2 38 ? -8.46500 1.60400 15.58900 1.000 80.30173 4027 SER C C 1
ATOM 2133 O O . SER B 2 38 ? -7.57500 1.39400 14.75700 1.000 82.28355 4027 SER C O 1
ATOM 2136 N N . GLU B 2 39 ? -9.56000 0.84400 15.68500 1.000 80.08329 4028 GLU C N 1
ATOM 2137 C CA . GLU B 2 39 ? -9.84900 -0.29200 14.81100 1.000 78.71470 4028 GLU C CA 1
ATOM 2138 C C . GLU B 2 39 ? -8.84700 -1.43000 14.99400 1.000 72.71925 4028 GLU C C 1
ATOM 2139 O O . GLU B 2 39 ? -8.57500 -2.18100 14.05500 1.000 73.84043 4028 GLU C O 1
ATOM 2141 N N . GLN B 2 40 ? -8.33600 -1.57900 16.22400 1.000 69.25830 4029 GLN C N 1
ATOM 2142 C CA . GLN B 2 40 ? -7.45300 -2.70300 16.57900 1.000 63.82607 4029 GLN C CA 1
ATOM 2143 C C . GLN B 2 40 ? -8.33700 -3.69600 17.30600 1.000 63.37865 4029 GLN C C 1
ATOM 2144 O O . GLN B 2 40 ? -8.42400 -3.65500 18.51500 1.000 62.83122 4029 GLN C O 1
ATOM 2150 N N . MET B 2 41 ? -8.99900 -4.57400 16.58000 1.000 64.29192 4030 MET C N 1
ATOM 2151 C CA . MET B 2 41 ? -9.96500 -5.49900 17.16900 1.000 65.18413 4030 MET C CA 1
ATOM 2152 C C . MET B 2 41 ? -9.24400 -6.78700 17.55000 1.000 60.44672 4030 MET C C 1
ATOM 2153 O O . MET B 2 41 ? -9.38800 -7.83700 16.92400 1.000 61.34683 4030 MET C O 1
ATOM 2158 N N . ILE B 2 42 ? -8.43100 -6.66600 18.60100 1.000 57.37530 4031 ILE C N 1
ATOM 2159 C CA . ILE B 2 42 ? -7.58600 -7.75400 19.08400 1.000 53.04320 4031 ILE C CA 1
ATOM 2160 C C . ILE B 2 42 ? -7.48000 -7.68100 20.60200 1.000 52.66158 4031 ILE C C 1
ATOM 2161 O O . ILE B 2 42 ? -7.77700 -6.65600 21.22200 1.000 54.88816 4031 ILE C O 1
ATOM 2166 N N . CYS B 2 43 ? -7.07100 -8.78900 21.19900 1.000 49.72175 4032 CYS C N 1
ATOM 2167 C CA . CYS B 2 43 ? -6.61500 -8.76800 22.57900 1.000 49.79544 4032 CYS C CA 1
ATOM 2168 C C . CYS B 2 43 ? -5.24300 -8.10800 22.63100 1.000 46.55032 4032 CYS C C 1
ATOM 2169 O O . CYS B 2 43 ? -4.31300 -8.59500 21.97900 1.000 43.61839 4032 CYS C O 1
ATOM 2172 N N . PRO B 2 44 ? -5.06700 -7.00300 23.36500 1.000 48.47423 4033 PRO C N 1
ATOM 2173 C CA . PRO B 2 44 ? -3.74300 -6.36400 23.40700 1.000 47.62150 4033 PRO C CA 1
ATOM 2174 C C . PRO B 2 44 ? -2.67900 -7.21800 24.07000 1.000 44.29742 4033 PRO C C 1
ATOM 2175 O O . PRO B 2 44 ? -1.48900 -7.00100 23.80400 1.000 45.94235 4033 PRO C O 1
ATOM 2179 N N . TYR B 2 45 ? -3.05900 -8.19500 24.90300 1.000 43.87631 4034 TYR C N 1
ATOM 2180 C CA . TYR B 2 45 ? -2.06500 -8.98800 25.62200 1.000 41.80501 4034 TYR C CA 1
ATOM 2181 C C . TYR B 2 45 ? -1.57100 -10.18200 24.82600 1.000 39.26787 4034 TYR C C 1
ATOM 2182 O O . TYR B 2 45 ? -0.37300 -10.48400 24.85700 1.000 36.85442 4034 TYR C O 1
ATOM 2191 N N . CYS B 2 46 ? -2.45600 -10.89200 24.13100 1.000 38.25195 4035 CYS C N 1
ATOM 2192 C CA . CYS B 2 46 ? -2.01700 -12.05700 23.36700 1.000 35.84904 4035 CYS C CA 1
ATOM 2193 C C . CYS B 2 46 ? -2.23500 -11.93100 21.86500 1.000 35.82272 4035 CYS C C 1
ATOM 2194 O O . CYS B 2 46 ? -1.91400 -12.87700 21.13400 1.000 34.53572 4035 CYS C O 1
ATOM 2197 N N . LEU B 2 47 ? -2.71300 -10.77700 21.37900 1.000 37.70978 4036 LEU C N 1
ATOM 2198 C CA . LEU B 2 47 ? -2.87100 -10.50600 19.94400 1.000 38.41776 4036 LEU C CA 1
ATOM 2199 C C . LEU B 2 47 ? -3.66800 -11.59800 19.23400 1.000 39.23102 4036 LEU C C 1
ATOM 2200 O O . LEU B 2 47 ? -3.32400 -12.03500 18.12900 1.000 44.58166 4036 LEU C O 1
ATOM 2205 N N . THR B 2 48 ? -4.74300 -12.03500 19.86800 1.000 40.97070 4037 THR C N 1
ATOM 2206 C CA . THR B 2 48 ? -5.71600 -12.91200 19.23500 1.000 43.20255 4037 THR C CA 1
ATOM 2207 C C . THR B 2 48 ? -6.87400 -12.05800 18.72400 1.000 48.50055 4037 THR C C 1
ATOM 2208 O O . THR B 2 48 ? -7.48700 -11.31300 19.49700 1.000 52.50103 4037 THR C O 1
ATOM 2212 N N . ALA B 2 49 ? -7.15600 -12.16100 17.42600 1.000 55.95408 4038 ALA C N 1
ATOM 2213 C CA . ALA B 2 49 ? -8.16900 -11.32600 16.79500 1.000 61.82057 4038 ALA C CA 1
ATOM 2214 C C . ALA B 2 49 ? -9.55600 -11.63100 17.34700 1.000 65.30257 4038 ALA C C 1
ATOM 2215 O O . ALA B 2 49 ? -9.84300 -12.73700 17.81100 1.000 63.91293 4038 ALA C O 1
ATOM 2217 N N . LEU B 2 50 ? -10.41800 -10.62800 17.28800 1.000 70.15841 4039 LEU C N 1
ATOM 2218 C CA . LEU B 2 50 ? -11.78300 -10.68800 17.77900 1.000 74.96425 4039 LEU C CA 1
ATOM 2219 C C . LEU B 2 50 ? -12.76900 -10.75300 16.61900 1.000 79.41215 4039 LEU C C 1
ATOM 2220 O O . LEU B 2 50 ? -12.44400 -10.36600 15.49100 1.000 80.52018 4039 LEU C O 1
ATOM 2225 N N . PRO B 2 51 ? -13.97700 -11.26600 16.85600 1.000 84.72068 4040 PRO C N 1
ATOM 2226 C CA . PRO B 2 51 ? -14.99500 -11.29900 15.79700 1.000 88.38955 4040 PRO C CA 1
ATOM 2227 C C . PRO B 2 51 ? -15.31700 -9.91100 15.25500 1.000 93.28750 4040 PRO C C 1
ATOM 2228 O O . PRO B 2 51 ? -15.08900 -8.88300 15.89900 1.000 92.01366 4040 PRO C O 1
ATOM 2232 N N . ASP B 2 52 ? -15.86400 -9.89900 14.04200 1.000 96.71949 4041 ASP C N 1
ATOM 2233 C CA . ASP B 2 52 ? -16.17400 -8.64700 13.36600 1.000 102.09382 4041 ASP C CA 1
ATOM 2234 C C . ASP B 2 52 ? -17.24300 -7.87300 14.12700 1.000 104.51779 4041 ASP C C 1
ATOM 2235 O O . ASP B 2 52 ? -18.17700 -8.45600 14.68500 1.000 106.42855 4041 ASP C O 1
ATOM 2240 N N . GLU B 2 53 ? -17.08700 -6.54600 14.15800 1.000 105.89428 4042 GLU C N 1
ATOM 2241 C CA . GLU B 2 53 ? -18.01000 -5.63700 14.84800 1.000 109.70263 4042 GLU C CA 1
ATOM 2242 C C . GLU B 2 53 ? -18.10400 -5.93700 16.34200 1.000 107.49447 4042 GLU C C 1
ATOM 2243 O O . GLU B 2 53 ? -19.10600 -5.60200 16.98400 1.000 111.12648 4042 GLU C O 1
ATOM 2249 N N . PHE B 2 54 ? -17.05500 -6.54800 16.90100 1.000 101.83326 4043 PHE C N 1
ATOM 2250 C CA . PHE B 2 54 ? -17.06400 -6.95900 18.30100 1.000 99.70406 4043 PHE C CA 1
ATOM 2251 C C . PHE B 2 54 ? -17.33700 -5.77100 19.21200 1.000 102.00434 4043 PHE C C 1
ATOM 2252 O O . PHE B 2 54 ? -16.80000 -4.67800 19.01400 1.000 102.17278 4043 PHE C O 1
ATOM 2260 N N . SER B 2 55 ? -18.18200 -5.99300 20.21900 1.000 104.20986 4044 SER C N 1
ATOM 2261 C CA . SER B 2 55 ? -18.55500 -4.96500 21.17900 1.000 107.02862 4044 SER C CA 1
ATOM 2262 C C . SER B 2 55 ? -18.35500 -5.50700 22.58900 1.000 104.95995 4044 SER C C 1
ATOM 2263 O O . SER B 2 55 ? -18.85800 -6.59800 22.91000 1.000 105.07576 4044 SER C O 1
ATOM 2266 N N . PRO B 2 56 ? -17.62700 -4.79000 23.45900 1.000 103.45714 4045 PRO C N 1
ATOM 2267 C CA . PRO B 2 56 ? -17.37900 -5.21800 24.84200 1.000 102.78338 4045 PRO C CA 1
ATOM 2268 C C . PRO B 2 56 ? -18.60000 -5.05200 25.75300 1.000 107.36814 4045 PRO C C 1
ATOM 2269 O O . PRO B 2 56 ? -19.00000 -3.92600 26.05700 1.000 111.27650 4045 PRO C O 1
#